Protein AF-A0A2H6AS20-F1 (afdb_monomer_lite)

Foldseek 3Di:
DDDDFQDDDPAPDWDFQDDQDDLPQLDPPPDPPPPDDDPDDDPPFDKDKDDWDQDLFDHPFIWIKIKGFLVRDDLVVVQVCVLLQWADFQRMIIDIDGPPDDLFWWKKDQLSFWDQDPVNVQLCVLQRQKIKGKHQLADDPLVVVQVQQQCVVPPVPGVCNPPDPVNVRSRRVSDRPQWIKMFIAHPVRRTFKIWTWHDHPAAIETRDMGGRVVCVVSVVVSNVQVSRSSVCVSRSHRIYTDHTARCSGPVRPVVVPRPQMWIQDPVSDTDTDDPDDCPPPPPDDDDDDDDD

Secondary structure (DSSP, 8-state):
--PPPPPPPPTT--EEPPPPPSS-------PPP----------SS--EEPPPEE-SSSTT-EE-EEEEEGGGS-HHHHHHHHHTT-EEETTEEEEE--TT----EEEEEEGGG----HHHHHHHHHHTT-EEEEE-S---HHHHHHHHHHHHHH-TTSTTTT--HHHHHHHHHS--TTEEEEEEE-TTS-EEEEEEEEEETTEEEEEEEEE-GGGGGG-HHHHHHHHHHHHHHHHT--EEEEEEE-TT-HHHHGGGGSSS-EEE-TTS-EEE-PPPP---------------

Structure (mmCIF, N/CA/C/O backbone):
data_AF-A0A2H6AS20-F1
#
_entry.id   AF-A0A2H6AS20-F1
#
loop_
_atom_site.group_PDB
_atom_site.id
_atom_site.type_symbol
_atom_site.label_atom_id
_atom_site.label_alt_id
_atom_site.label_comp_id
_atom_site.label_asym_id
_atom_site.label_entity_id
_atom_site.label_seq_id
_atom_site.pdbx_PDB_ins_code
_atom_site.Cartn_x
_atom_site.Cartn_y
_atom_site.Cartn_z
_atom_site.occupancy
_atom_site.B_iso_or_equiv
_atom_site.auth_seq_id
_atom_site.auth_comp_id
_atom_site.auth_asym_id
_atom_site.auth_atom_id
_atom_site.pdbx_PDB_model_num
ATOM 1 N N . MET A 1 1 ? 15.427 29.551 7.973 1.00 33.34 1 MET A N 1
ATOM 2 C CA . MET A 1 1 ? 14.621 29.058 9.115 1.00 33.34 1 MET A CA 1
ATOM 3 C C . MET A 1 1 ? 14.217 27.610 8.857 1.00 33.34 1 MET A C 1
ATOM 5 O O . MET A 1 1 ? 13.386 27.363 7.991 1.00 33.34 1 MET A O 1
ATOM 9 N N . LYS A 1 2 ? 14.858 26.645 9.531 1.00 29.23 2 LYS A N 1
ATOM 10 C CA . LYS A 1 2 ? 14.555 25.210 9.394 1.00 29.23 2 LYS A CA 1
ATOM 11 C C . LYS A 1 2 ? 13.178 24.943 10.020 1.00 29.23 2 LYS A C 1
ATOM 13 O O . LYS A 1 2 ? 13.034 25.058 11.233 1.00 29.23 2 LYS A O 1
ATOM 18 N N . ARG A 1 3 ? 12.155 24.653 9.207 1.00 28.86 3 ARG A N 1
ATOM 19 C CA . ARG A 1 3 ? 10.849 24.209 9.719 1.00 28.86 3 ARG A CA 1
ATOM 20 C C . ARG A 1 3 ? 11.039 22.835 10.359 1.00 28.86 3 ARG A C 1
ATOM 22 O O . ARG A 1 3 ? 11.474 21.899 9.697 1.00 28.86 3 ARG A O 1
ATOM 29 N N . ARG A 1 4 ? 10.747 22.747 11.654 1.00 25.17 4 ARG A N 1
ATOM 30 C CA . ARG A 1 4 ? 10.672 21.496 12.412 1.00 25.17 4 ARG A CA 1
ATOM 31 C C . ARG A 1 4 ? 9.576 20.627 11.762 1.00 25.17 4 ARG A C 1
ATOM 33 O O . ARG A 1 4 ? 8.496 21.173 11.517 1.00 25.17 4 ARG A O 1
ATOM 40 N N . PRO A 1 5 ? 9.824 19.349 11.427 1.00 30.25 5 PRO A N 1
ATOM 41 C CA . PRO A 1 5 ? 8.773 18.483 10.898 1.00 30.25 5 PRO A CA 1
ATOM 42 C C . PRO A 1 5 ? 7.618 18.389 11.912 1.00 30.25 5 PRO A C 1
ATOM 44 O O . PRO A 1 5 ? 7.872 18.483 13.120 1.00 30.25 5 PRO A O 1
ATOM 47 N N . PRO A 1 6 ? 6.356 18.253 11.459 1.00 37.34 6 PRO A N 1
ATOM 48 C CA . PRO A 1 6 ? 5.241 18.012 12.366 1.00 37.34 6 PRO A CA 1
ATOM 49 C C . PRO A 1 6 ? 5.532 16.747 13.178 1.00 37.34 6 PRO A C 1
ATOM 51 O O . PRO A 1 6 ? 6.011 15.752 12.635 1.00 37.34 6 PRO A O 1
ATOM 54 N N . ALA A 1 7 ? 5.300 16.815 14.490 1.00 37.97 7 ALA A N 1
ATOM 55 C CA . ALA A 1 7 ? 5.586 15.715 15.399 1.00 37.97 7 ALA A CA 1
ATOM 56 C C . ALA A 1 7 ? 4.877 14.440 14.918 1.00 37.97 7 ALA A C 1
ATOM 58 O O . ALA A 1 7 ? 3.665 14.440 14.687 1.00 37.97 7 ALA A O 1
ATOM 59 N N . SER A 1 8 ? 5.633 13.350 14.773 1.00 48.38 8 SER A N 1
ATOM 60 C CA . SER A 1 8 ? 5.059 12.012 14.684 1.00 48.38 8 SER A CA 1
ATOM 61 C C . SER A 1 8 ? 4.111 11.817 15.869 1.00 48.38 8 SER A C 1
ATOM 63 O O . SER A 1 8 ? 4.440 12.207 16.992 1.00 48.38 8 SER A O 1
ATOM 65 N N . ALA A 1 9 ? 2.937 11.224 15.636 1.00 45.25 9 ALA A N 1
ATOM 66 C CA . ALA A 1 9 ? 2.111 10.743 16.738 1.00 45.25 9 ALA A CA 1
ATOM 67 C C . ALA A 1 9 ? 2.999 9.852 17.629 1.00 45.25 9 ALA A C 1
ATOM 69 O O . ALA A 1 9 ? 3.766 9.059 17.074 1.00 45.25 9 ALA A O 1
ATOM 70 N N . PRO A 1 10 ? 2.971 10.005 18.965 1.00 40.84 10 PRO A N 1
ATOM 71 C CA . PRO A 1 10 ? 3.800 9.182 19.831 1.00 40.84 10 PRO A CA 1
ATOM 72 C C . PRO A 1 10 ? 3.471 7.710 19.573 1.00 40.84 10 PRO A C 1
ATOM 74 O O . PRO A 1 10 ? 2.294 7.336 19.515 1.00 40.84 10 PRO A O 1
ATOM 77 N N . ALA A 1 11 ? 4.511 6.896 19.381 1.00 46.38 11 ALA A N 1
ATOM 78 C CA . ALA A 1 11 ? 4.376 5.453 19.235 1.00 46.38 11 ALA A CA 1
ATOM 79 C C . ALA A 1 11 ? 3.476 4.920 20.363 1.00 46.38 11 ALA A C 1
ATOM 81 O O . ALA A 1 11 ? 3.649 5.286 21.524 1.00 46.38 11 ALA A O 1
ATOM 82 N N . GLY A 1 12 ? 2.460 4.124 20.025 1.00 48.84 12 GLY A N 1
ATOM 83 C CA . GLY A 1 12 ? 1.526 3.585 21.022 1.00 48.84 12 GLY A CA 1
ATOM 84 C C . GLY A 1 12 ? 0.187 4.324 21.146 1.00 48.84 12 GLY A C 1
ATOM 85 O O . GLY A 1 12 ? -0.830 3.670 21.386 1.00 48.84 12 GLY A O 1
ATOM 86 N N . ALA A 1 13 ? 0.116 5.637 20.900 1.00 52.25 13 ALA A N 1
ATOM 87 C CA . ALA A 1 13 ? -1.111 6.398 21.149 1.00 52.25 13 ALA A CA 1
ATOM 88 C C . ALA A 1 13 ? -2.189 6.155 20.078 1.00 52.25 13 ALA A C 1
ATOM 90 O O . ALA A 1 13 ? -1.987 6.403 18.890 1.00 52.25 13 ALA A O 1
ATOM 91 N N . SER A 1 14 ? -3.364 5.686 20.508 1.00 57.16 14 SER A N 1
ATOM 92 C CA . SER A 1 14 ? -4.553 5.604 19.656 1.00 57.16 14 SER A CA 1
ATOM 93 C C . SER A 1 14 ? -5.121 7.009 19.445 1.00 57.16 14 SER A C 1
ATOM 95 O O . SER A 1 14 ? -5.647 7.607 20.389 1.00 57.16 14 SER A O 1
ATOM 97 N N . VAL A 1 15 ? -5.122 7.496 18.209 1.00 72.00 15 VAL A N 1
ATOM 98 C CA . VAL A 1 15 ? -5.722 8.785 17.850 1.00 72.00 15 VAL A CA 1
ATOM 99 C C . VAL A 1 15 ? -7.033 8.534 17.108 1.00 72.00 15 VAL A C 1
ATOM 101 O O . VAL A 1 15 ? -7.169 7.579 16.338 1.00 72.00 15 VAL A O 1
ATOM 104 N N . ARG A 1 16 ? -8.044 9.380 17.346 1.00 66.19 16 ARG A N 1
ATOM 105 C CA . ARG A 1 16 ? -9.230 9.373 16.481 1.00 66.19 16 ARG A CA 1
ATOM 106 C C . ARG A 1 16 ? -8.809 9.748 15.068 1.00 66.19 16 ARG A C 1
ATOM 108 O O . ARG A 1 16 ? -7.904 10.550 14.861 1.00 66.19 16 ARG A O 1
ATOM 115 N N . VAL A 1 17 ? -9.498 9.187 14.090 1.00 59.84 17 VAL A N 1
ATOM 116 C CA . VAL A 1 17 ? -9.331 9.593 12.699 1.00 59.84 17 VAL A CA 1
ATOM 117 C C . VAL A 1 17 ? -9.707 11.076 12.578 1.00 59.84 17 VAL A C 1
ATOM 119 O O . VAL A 1 17 ? -10.850 11.450 12.853 1.00 59.84 17 VAL A O 1
ATOM 122 N N . SER A 1 18 ? -8.745 11.925 12.205 1.00 59.59 18 SER A N 1
ATOM 123 C CA . SER A 1 18 ? -8.950 13.368 12.034 1.00 59.59 18 SER A CA 1
ATOM 124 C C . SER A 1 18 ? -10.073 13.661 11.030 1.00 59.59 18 SER A C 1
ATOM 126 O O . SER A 1 18 ? -10.369 12.865 10.141 1.00 59.59 18 SER A O 1
ATOM 128 N N . ALA A 1 19 ? -10.719 14.824 11.117 1.00 51.94 19 ALA A N 1
ATOM 129 C CA . ALA A 1 19 ? -11.570 15.279 10.016 1.00 51.94 19 ALA A CA 1
ATOM 130 C C . ALA A 1 19 ? -10.704 15.496 8.754 1.00 51.94 19 ALA A C 1
ATOM 132 O O . ALA A 1 19 ? -9.547 15.898 8.888 1.00 51.94 19 ALA A O 1
ATOM 133 N N . PRO A 1 20 ? -11.224 15.268 7.530 1.00 50.84 20 PRO A N 1
ATOM 134 C CA . PRO A 1 20 ? -10.468 15.591 6.326 1.00 50.84 20 PRO A CA 1
ATOM 135 C C . PRO A 1 20 ? -10.107 17.084 6.364 1.00 50.84 20 PRO A C 1
ATOM 137 O O . PRO A 1 20 ? -10.973 17.898 6.712 1.00 50.84 20 PRO A O 1
ATOM 140 N N . PRO A 1 21 ? -8.861 17.470 6.039 1.00 47.97 21 PRO A N 1
ATOM 141 C CA . PRO A 1 21 ? -8.442 18.860 6.139 1.00 47.97 21 PRO A CA 1
ATOM 142 C C . PRO A 1 21 ? -9.366 19.752 5.299 1.00 47.97 21 PRO A C 1
ATOM 144 O O . PRO A 1 21 ? -9.573 19.515 4.106 1.00 47.97 21 PRO A O 1
ATOM 147 N N . ARG A 1 22 ? -9.948 20.787 5.920 1.00 40.31 22 ARG A N 1
ATOM 148 C CA . ARG A 1 22 ? -10.717 21.807 5.196 1.00 40.31 22 ARG A CA 1
ATOM 149 C C . ARG A 1 22 ? -9.730 22.705 4.458 1.00 40.31 22 ARG A C 1
ATOM 151 O O . ARG A 1 22 ? -9.066 23.522 5.080 1.00 40.31 22 ARG A O 1
ATOM 158 N N . GLY A 1 23 ? -9.624 22.542 3.141 1.00 44.66 23 GLY A N 1
ATOM 159 C CA . GLY A 1 23 ? -8.964 23.523 2.273 1.00 44.66 23 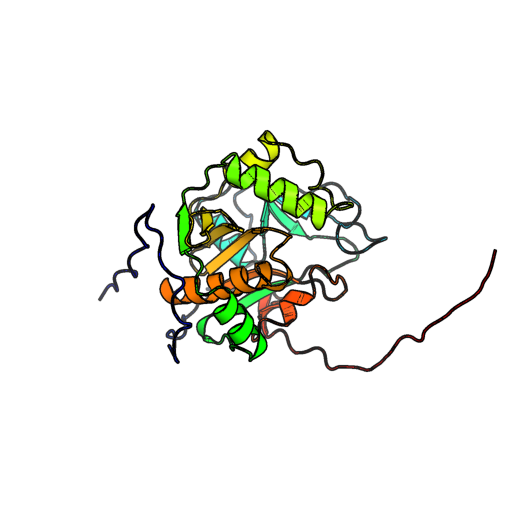GLY A CA 1
ATOM 160 C C . GLY A 1 23 ? -7.479 23.780 2.553 1.00 44.66 23 GLY A C 1
ATOM 161 O O . GLY A 1 23 ? -6.989 24.850 2.200 1.00 44.66 23 GLY A O 1
ATOM 162 N N . ALA A 1 24 ? -6.752 22.833 3.155 1.00 34.59 24 ALA A N 1
ATOM 163 C CA . ALA A 1 24 ? -5.315 22.979 3.342 1.00 34.59 24 ALA A CA 1
ATOM 164 C C . ALA A 1 24 ? -4.623 22.942 1.973 1.00 34.59 24 ALA A C 1
ATOM 166 O O . ALA A 1 24 ? -4.418 21.880 1.386 1.00 34.59 24 ALA A O 1
ATOM 167 N N . ARG A 1 25 ? -4.265 24.123 1.458 1.00 35.47 25 ARG A N 1
ATOM 168 C CA . ARG A 1 25 ? -3.247 24.250 0.418 1.00 35.47 25 ARG A CA 1
ATOM 169 C C . ARG A 1 25 ? -1.939 23.791 1.055 1.00 35.47 25 ARG A C 1
ATOM 171 O O . ARG A 1 25 ? -1.237 24.585 1.674 1.00 35.47 25 ARG A O 1
ATOM 178 N N . VAL A 1 26 ? -1.646 22.495 0.965 1.00 35.62 26 VAL A N 1
ATOM 179 C CA . VAL A 1 26 ? -0.281 22.010 1.168 1.00 35.62 26 VAL A CA 1
ATOM 180 C C . VAL A 1 26 ? 0.543 22.767 0.134 1.00 35.62 26 VAL A C 1
ATOM 182 O O . VAL A 1 26 ? 0.212 22.725 -1.054 1.00 35.62 26 VAL A O 1
ATOM 185 N N . ALA A 1 27 ? 1.509 23.563 0.597 1.00 30.25 27 ALA A N 1
ATOM 186 C CA . ALA A 1 27 ? 2.352 24.354 -0.290 1.00 30.25 27 ALA A CA 1
ATOM 187 C C . ALA A 1 27 ? 2.873 23.440 -1.409 1.00 30.25 27 ALA A C 1
ATOM 189 O O . ALA A 1 27 ? 3.213 22.290 -1.110 1.00 30.25 27 ALA A O 1
ATOM 190 N N . PRO A 1 28 ? 2.888 23.888 -2.679 1.00 31.09 28 PRO A N 1
ATOM 191 C CA . PRO A 1 28 ? 3.405 23.068 -3.761 1.00 31.09 28 PRO A CA 1
ATOM 192 C C . PRO A 1 28 ? 4.807 22.609 -3.370 1.00 31.09 28 PRO A C 1
ATOM 194 O O . PRO A 1 28 ? 5.709 23.423 -3.177 1.00 31.09 28 PRO A O 1
ATOM 197 N N . TYR A 1 29 ? 4.956 21.300 -3.180 1.00 33.19 29 TYR A N 1
ATOM 198 C CA . TYR A 1 29 ? 6.257 20.691 -2.993 1.00 33.19 29 TYR A CA 1
ATOM 199 C C . TYR A 1 29 ? 7.029 20.944 -4.283 1.00 33.19 29 TYR A C 1
ATOM 201 O O . TYR A 1 29 ? 6.674 20.418 -5.341 1.00 33.19 29 TYR A O 1
ATOM 209 N N . ALA A 1 30 ? 8.038 21.810 -4.213 1.00 30.30 30 ALA A N 1
ATOM 210 C CA . ALA A 1 30 ? 9.023 21.916 -5.267 1.00 30.30 30 ALA A CA 1
ATOM 211 C C . ALA A 1 30 ? 9.780 20.591 -5.251 1.00 30.30 30 ALA A C 1
ATOM 213 O O . ALA A 1 30 ? 10.617 20.372 -4.375 1.00 30.30 30 ALA A O 1
ATOM 214 N N . ALA A 1 31 ? 9.430 19.690 -6.175 1.00 34.03 31 ALA A N 1
ATOM 215 C CA . ALA A 1 31 ? 10.237 18.509 -6.418 1.00 34.03 31 ALA A CA 1
ATOM 216 C C . ALA A 1 31 ? 11.695 18.976 -6.539 1.00 34.03 31 ALA A C 1
ATOM 218 O O . ALA A 1 31 ? 11.936 19.967 -7.245 1.00 34.03 31 ALA A O 1
ATOM 219 N N . PRO A 1 32 ? 12.657 18.351 -5.836 1.00 30.48 32 PRO A N 1
ATOM 220 C CA . PRO A 1 32 ? 14.055 18.641 -6.096 1.00 30.48 32 PRO A CA 1
ATOM 221 C C . PRO A 1 32 ? 14.248 18.496 -7.603 1.00 30.48 32 PRO A C 1
ATOM 223 O O . PRO A 1 32 ? 13.852 17.484 -8.183 1.00 30.48 32 PRO A O 1
ATOM 226 N N . ARG A 1 33 ? 14.736 19.564 -8.249 1.00 29.97 33 ARG A N 1
ATOM 227 C CA . ARG A 1 33 ? 14.998 19.556 -9.688 1.00 29.97 33 ARG A CA 1
ATOM 228 C C . ARG A 1 33 ? 15.839 18.316 -9.955 1.00 29.97 33 ARG A C 1
ATOM 230 O O . ARG A 1 33 ? 16.935 18.213 -9.410 1.00 29.97 33 ARG A O 1
ATOM 237 N N . SER A 1 34 ? 15.314 17.381 -10.745 1.00 38.50 34 SER A N 1
ATOM 238 C CA . SER A 1 34 ? 16.111 16.305 -11.314 1.00 38.50 34 SER A CA 1
ATOM 239 C C . SER A 1 34 ? 17.193 16.985 -12.143 1.00 38.50 34 SER A C 1
ATOM 241 O O . SER A 1 34 ? 16.941 17.472 -13.246 1.00 38.50 34 SER A O 1
ATOM 243 N N . SER A 1 35 ? 18.372 17.142 -11.556 1.00 32.38 35 SER A N 1
ATOM 244 C CA . SER A 1 35 ? 19.539 17.654 -12.244 1.00 32.38 35 SER A CA 1
ATOM 245 C C . SER A 1 35 ? 19.907 16.642 -13.321 1.00 32.38 35 SER A C 1
ATOM 247 O O . SER A 1 35 ? 20.495 15.616 -13.005 1.00 32.38 35 SER A O 1
ATOM 249 N N . GLY A 1 36 ? 19.526 16.943 -14.562 1.00 30.50 36 GLY A N 1
ATOM 250 C CA . GLY A 1 36 ? 20.058 16.327 -15.772 1.00 30.50 36 GLY A CA 1
ATOM 251 C C . GLY A 1 36 ? 19.614 14.888 -16.025 1.00 30.50 36 GLY A C 1
ATOM 252 O O . GLY A 1 36 ? 19.950 13.966 -15.289 1.00 30.50 36 GLY A O 1
ATOM 253 N N . GLY A 1 37 ? 18.933 14.684 -17.153 1.00 33.75 37 GLY A N 1
ATOM 254 C CA . GLY A 1 37 ? 18.965 13.401 -17.841 1.00 33.75 37 GLY A CA 1
ATOM 255 C C . GLY A 1 37 ? 20.406 13.100 -18.251 1.00 33.75 37 GLY A C 1
ATOM 256 O O . GLY A 1 37 ? 20.903 13.634 -19.235 1.00 33.75 37 GLY A O 1
ATOM 257 N N . GLY A 1 38 ? 21.076 12.280 -17.454 1.00 25.17 38 GLY A N 1
ATOM 258 C CA . GLY A 1 38 ? 22.283 11.557 -17.816 1.00 25.17 38 GLY A CA 1
ATOM 259 C C . GLY A 1 38 ? 21.984 10.078 -17.625 1.00 25.17 38 GLY A C 1
ATOM 260 O O . GLY A 1 38 ? 21.365 9.705 -16.628 1.00 25.17 38 GLY A O 1
ATOM 261 N N . ALA A 1 39 ? 22.359 9.251 -18.599 1.00 34.00 39 ALA A N 1
ATOM 262 C CA . ALA A 1 39 ? 22.259 7.801 -18.503 1.00 34.00 39 ALA A CA 1
ATOM 263 C C . ALA A 1 39 ? 22.792 7.332 -17.139 1.00 34.00 39 ALA A C 1
ATOM 265 O O . ALA A 1 39 ? 23.932 7.632 -16.786 1.00 34.00 39 ALA A O 1
ATOM 266 N N . VAL A 1 40 ? 21.962 6.639 -16.354 1.00 39.81 40 VAL A N 1
ATOM 267 C CA . VAL A 1 40 ? 22.393 6.092 -15.064 1.00 39.81 40 VAL A CA 1
ATOM 268 C C . VAL A 1 40 ? 23.261 4.877 -15.359 1.00 39.81 40 VAL A C 1
ATOM 270 O O . VAL A 1 40 ? 22.773 3.767 -15.564 1.00 39.81 40 VAL A O 1
ATOM 273 N N . SER A 1 41 ? 24.565 5.118 -15.417 1.00 34.41 41 SER A N 1
ATOM 274 C CA . SER A 1 41 ? 25.595 4.118 -15.186 1.00 34.41 41 SER A CA 1
ATOM 275 C C . SER A 1 41 ? 25.308 3.397 -13.864 1.00 34.41 41 SER A C 1
ATOM 277 O O . SER A 1 41 ? 25.082 4.043 -12.845 1.00 34.41 41 SER A O 1
ATOM 279 N N . GLY A 1 42 ? 25.264 2.060 -13.934 1.00 44.81 42 GLY A N 1
ATOM 280 C CA . GLY A 1 42 ? 25.220 1.082 -12.840 1.00 44.81 42 GLY A CA 1
ATOM 281 C C . GLY A 1 42 ? 24.588 1.540 -11.526 1.00 44.81 42 GLY A C 1
ATOM 282 O O . GLY A 1 42 ? 25.245 2.176 -10.704 1.00 44.81 42 GLY A O 1
ATOM 283 N N . GLN A 1 43 ? 23.343 1.131 -11.261 1.00 57.56 43 GLN A N 1
ATOM 284 C CA . GLN A 1 43 ? 22.870 1.054 -9.878 1.00 57.56 43 GLN A CA 1
ATOM 285 C C . GLN A 1 43 ? 23.902 0.223 -9.100 1.00 57.56 43 GLN A C 1
ATOM 287 O O . GLN A 1 43 ? 24.155 -0.919 -9.461 1.00 57.56 43 GLN A O 1
ATOM 292 N N . GLY A 1 44 ? 24.581 0.822 -8.116 1.00 71.75 44 GLY A N 1
ATOM 293 C CA . GLY A 1 44 ? 25.674 0.196 -7.357 1.00 71.75 44 GLY A CA 1
ATOM 294 C C . GLY A 1 44 ? 25.207 -0.898 -6.392 1.00 71.75 44 GLY A C 1
ATOM 295 O O . GLY A 1 44 ? 25.683 -0.949 -5.265 1.00 71.75 44 GLY A O 1
ATOM 296 N N . PHE A 1 45 ? 24.226 -1.695 -6.805 1.00 82.62 45 PHE A N 1
ATOM 297 C CA . PHE A 1 45 ? 23.632 -2.816 -6.093 1.00 82.62 45 PHE A CA 1
ATOM 298 C C . PHE A 1 45 ? 23.115 -3.840 -7.120 1.00 82.62 45 PHE A C 1
ATOM 300 O O . PHE A 1 45 ? 22.753 -3.463 -8.242 1.00 82.62 45 PHE A O 1
ATOM 307 N N . PRO A 1 46 ? 23.097 -5.135 -6.776 1.00 85.69 46 PRO A N 1
ATOM 308 C CA . PRO A 1 46 ? 22.679 -6.182 -7.693 1.00 85.69 46 PRO A CA 1
ATOM 309 C C . PRO A 1 46 ? 21.183 -6.097 -8.026 1.00 85.69 46 PRO A C 1
ATOM 311 O O . PRO A 1 46 ? 20.337 -5.815 -7.177 1.00 85.69 46 PRO A O 1
ATOM 314 N N . LEU A 1 47 ? 20.866 -6.389 -9.288 1.00 90.44 47 LEU A N 1
ATOM 315 C CA . LEU A 1 47 ? 19.508 -6.587 -9.781 1.00 90.44 47 LEU A CA 1
ATOM 316 C C . LEU A 1 47 ? 19.373 -8.009 -10.308 1.00 90.44 47 LEU A C 1
ATOM 318 O O . LEU A 1 47 ? 20.222 -8.479 -11.065 1.00 90.44 47 LEU A O 1
ATOM 322 N N . TYR A 1 48 ? 18.264 -8.657 -9.975 1.00 91.06 48 TYR A N 1
ATOM 323 C CA . TYR A 1 48 ? 17.979 -10.022 -10.398 1.00 91.06 48 TYR A CA 1
ATOM 324 C C . TYR A 1 48 ? 16.721 -10.052 -11.260 1.00 91.06 48 TYR A C 1
ATOM 326 O O . TYR A 1 48 ? 15.811 -9.239 -11.098 1.00 91.06 48 TYR A O 1
ATOM 334 N N . LEU A 1 49 ? 16.655 -10.995 -12.194 1.00 91.88 49 LEU A N 1
ATOM 335 C CA . LEU A 1 49 ? 15.458 -11.245 -12.991 1.00 91.88 49 LEU A CA 1
ATOM 336 C C . LEU A 1 49 ? 14.784 -12.513 -12.488 1.00 91.88 49 LEU A C 1
ATOM 338 O O . LEU A 1 49 ? 15.429 -13.551 -12.361 1.00 91.88 49 LEU A O 1
ATOM 342 N N . THR A 1 50 ? 13.477 -12.443 -12.248 1.00 89.50 50 THR A N 1
ATOM 343 C CA . THR A 1 50 ? 12.702 -13.648 -11.953 1.00 89.50 50 THR A CA 1
ATOM 344 C C . THR A 1 50 ? 12.585 -14.520 -13.200 1.00 89.50 50 THR A C 1
ATOM 346 O O . THR A 1 50 ? 12.646 -14.037 -14.338 1.00 89.50 50 THR A O 1
ATOM 349 N N . THR A 1 51 ? 12.328 -15.807 -12.991 1.00 89.00 51 THR A N 1
ATOM 350 C CA . THR A 1 51 ? 11.794 -16.665 -14.049 1.00 89.00 51 THR A CA 1
ATOM 351 C C . THR A 1 51 ? 10.403 -16.180 -14.466 1.00 89.00 51 THR A C 1
ATOM 353 O O . THR A 1 51 ? 9.736 -15.426 -13.748 1.00 89.00 51 THR A O 1
ATOM 356 N N . GLU A 1 52 ? 9.978 -16.550 -15.675 1.00 91.19 52 GLU A N 1
ATOM 357 C CA . GLU A 1 52 ? 8.631 -16.220 -16.133 1.00 91.19 52 GLU A CA 1
ATOM 358 C C . GLU A 1 52 ? 7.592 -17.117 -15.465 1.00 91.19 52 GLU A C 1
ATOM 360 O O . GLU A 1 52 ? 7.667 -18.341 -15.583 1.00 91.19 52 GLU A O 1
ATOM 365 N N . ALA A 1 53 ? 6.567 -16.507 -14.881 1.00 89.62 53 ALA A N 1
ATOM 366 C CA . ALA A 1 53 ? 5.448 -17.189 -14.235 1.00 89.62 53 ALA A CA 1
ATOM 367 C C . ALA A 1 53 ? 4.105 -16.753 -14.857 1.00 89.62 53 ALA A C 1
ATOM 369 O O . ALA A 1 53 ? 4.060 -15.747 -15.573 1.00 89.62 53 ALA A O 1
ATOM 370 N N . PRO A 1 54 ? 2.996 -17.480 -14.630 1.00 91.81 54 PRO A N 1
ATOM 371 C CA . PRO A 1 54 ? 1.662 -16.997 -14.981 1.00 91.81 54 PRO A CA 1
ATOM 372 C C . PRO A 1 54 ? 1.372 -15.633 -14.342 1.00 91.81 54 PRO A C 1
ATOM 374 O O . PRO A 1 54 ? 1.685 -15.401 -13.177 1.00 91.81 54 PRO A O 1
ATOM 377 N N . CYS A 1 55 ? 0.775 -14.712 -15.099 1.00 92.12 55 CYS A N 1
ATOM 378 C CA . CYS A 1 55 ? 0.440 -13.391 -14.583 1.00 92.12 55 CYS A CA 1
ATOM 379 C C . CYS A 1 55 ? -0.692 -13.494 -13.544 1.00 92.12 55 CYS A C 1
ATOM 381 O O . CYS A 1 55 ? -1.769 -13.988 -13.878 1.00 92.12 55 CYS A O 1
ATOM 383 N N . PRO A 1 56 ? -0.524 -12.942 -12.328 1.00 87.38 56 PRO A N 1
ATOM 384 C CA . PRO A 1 56 ? -1.545 -13.016 -11.280 1.00 87.38 56 PRO A CA 1
ATOM 385 C C . PRO A 1 56 ? -2.752 -12.099 -11.539 1.00 87.38 56 PRO A C 1
ATOM 387 O O . PRO A 1 56 ? -3.731 -12.132 -10.794 1.00 87.38 56 PRO A O 1
ATOM 390 N N . TYR A 1 57 ? -2.679 -11.234 -12.557 1.00 90.44 57 TYR A N 1
ATOM 391 C CA . TYR A 1 57 ? -3.693 -10.213 -12.834 1.00 90.44 57 TYR A CA 1
ATOM 392 C C . TYR A 1 57 ? -4.460 -10.432 -14.133 1.00 90.44 57 TYR A C 1
ATOM 394 O O . TYR A 1 57 ? -5.635 -10.075 -14.190 1.00 90.44 57 TYR A O 1
ATOM 402 N N . LEU A 1 58 ? -3.799 -10.960 -15.167 1.00 91.31 58 LEU A N 1
ATOM 403 C CA . LEU A 1 58 ? -4.353 -11.114 -16.511 1.00 91.31 58 LEU A CA 1
ATOM 404 C C . LEU A 1 58 ? -4.228 -12.584 -16.942 1.00 91.31 58 LEU A C 1
ATOM 406 O O . LEU A 1 58 ? -3.112 -13.023 -17.240 1.00 91.31 58 LEU A O 1
ATOM 410 N N . PRO A 1 59 ? -5.343 -13.339 -16.989 1.00 90.69 59 PRO A N 1
ATOM 411 C CA . PRO A 1 59 ? -5.344 -14.725 -17.446 1.00 90.69 59 PRO A CA 1
ATOM 412 C C . PRO A 1 59 ? -4.700 -14.886 -18.829 1.00 90.69 59 PRO A C 1
ATOM 414 O O . PRO A 1 59 ? -4.816 -14.014 -19.690 1.00 90.69 59 PRO A O 1
ATOM 417 N N . GLY A 1 60 ? -3.979 -15.990 -19.034 1.00 91.12 60 GLY A N 1
ATOM 418 C CA . GLY A 1 60 ? -3.294 -16.288 -20.299 1.00 91.12 60 GLY A CA 1
ATOM 419 C C . GLY A 1 60 ? -2.049 -15.437 -20.588 1.00 91.12 60 GLY A C 1
ATOM 420 O O . GLY A 1 60 ? -1.395 -15.638 -21.610 1.00 91.12 60 GLY A O 1
ATOM 421 N N . ARG A 1 61 ? -1.676 -14.498 -19.707 1.00 92.75 61 ARG A N 1
ATOM 422 C CA . ARG A 1 61 ? -0.422 -13.737 -19.819 1.00 92.75 61 ARG A CA 1
ATOM 423 C C . ARG A 1 61 ? 0.643 -14.309 -18.893 1.00 92.75 61 ARG A C 1
ATOM 425 O O . ARG A 1 61 ? 0.342 -14.934 -17.881 1.00 92.75 61 ARG A O 1
ATOM 432 N N . ARG A 1 62 ? 1.903 -14.053 -19.236 1.00 93.19 62 ARG A N 1
ATOM 433 C CA . ARG A 1 62 ? 3.063 -14.355 -18.390 1.00 93.19 62 ARG A CA 1
ATOM 434 C C . ARG A 1 62 ? 3.610 -13.067 -17.795 1.00 93.19 62 ARG A C 1
ATOM 436 O O . ARG A 1 62 ? 3.573 -12.017 -18.442 1.00 93.19 62 ARG A O 1
ATOM 443 N N . GLU A 1 63 ? 4.112 -13.146 -16.574 1.00 93.31 63 GLU A N 1
ATOM 444 C CA . GLU A 1 63 ? 4.822 -12.059 -15.922 1.00 93.31 63 GLU A CA 1
ATOM 445 C C . GLU A 1 63 ? 6.303 -12.373 -15.727 1.00 93.31 63 GLU A C 1
ATOM 447 O O . GLU A 1 63 ? 6.720 -13.527 -15.637 1.00 93.31 63 GLU A O 1
ATOM 452 N N . ARG A 1 64 ? 7.090 -11.303 -15.639 1.00 92.75 64 ARG A N 1
ATOM 453 C CA . ARG A 1 64 ? 8.489 -11.327 -15.225 1.00 92.75 64 ARG A CA 1
ATOM 454 C C . ARG A 1 64 ? 8.782 -10.049 -14.460 1.00 92.75 64 ARG A C 1
ATOM 456 O O . ARG A 1 64 ? 8.231 -8.998 -14.797 1.00 92.75 64 ARG A O 1
ATOM 463 N N . ARG A 1 65 ? 9.646 -10.118 -13.455 1.00 93.50 65 ARG A N 1
ATOM 464 C CA . ARG A 1 65 ? 9.996 -8.976 -12.610 1.00 93.50 65 ARG A CA 1
ATOM 465 C C . ARG A 1 65 ? 11.511 -8.820 -12.559 1.00 93.50 65 ARG A C 1
ATOM 467 O O . ARG A 1 65 ? 12.238 -9.810 -12.603 1.00 93.50 65 ARG A O 1
ATOM 474 N N . VAL A 1 66 ? 11.968 -7.577 -12.479 1.00 94.12 66 VAL A N 1
ATOM 475 C CA . VAL A 1 66 ? 13.293 -7.268 -11.949 1.00 94.12 66 VAL A CA 1
ATOM 476 C C . VAL A 1 66 ? 13.136 -7.057 -10.450 1.00 94.12 66 VAL A C 1
ATOM 478 O O . VAL A 1 66 ? 12.142 -6.462 -10.022 1.00 94.12 66 VAL A O 1
ATOM 481 N N . VAL A 1 67 ? 14.064 -7.593 -9.667 1.00 93.94 67 VAL A N 1
ATOM 482 C CA . VAL A 1 67 ? 14.028 -7.565 -8.208 1.00 93.94 67 VAL A CA 1
ATOM 483 C C . VAL A 1 67 ? 15.353 -7.077 -7.633 1.00 93.94 67 VAL A C 1
ATOM 485 O O . VAL A 1 67 ? 16.413 -7.311 -8.212 1.00 93.94 67 VAL A O 1
ATOM 488 N N . ALA A 1 68 ? 15.266 -6.398 -6.496 1.00 92.38 68 ALA A N 1
ATOM 489 C CA . ALA A 1 68 ? 16.387 -6.003 -5.654 1.00 92.38 68 ALA A CA 1
ATOM 490 C C . ALA A 1 68 ? 16.052 -6.368 -4.202 1.00 92.38 68 ALA A C 1
ATOM 492 O O . ALA A 1 68 ? 14.896 -6.230 -3.788 1.00 92.38 68 ALA A O 1
ATOM 493 N N . PHE A 1 69 ? 17.039 -6.823 -3.439 1.00 91.19 69 PHE A N 1
ATOM 494 C CA . PHE A 1 69 ? 16.866 -7.176 -2.030 1.00 91.19 69 PHE A CA 1
ATOM 495 C C . PHE A 1 69 ? 17.164 -5.977 -1.144 1.00 91.19 69 PHE A C 1
ATOM 497 O O . PHE A 1 69 ? 18.113 -5.248 -1.410 1.00 91.19 69 PHE A O 1
ATOM 504 N N . LEU A 1 70 ? 16.356 -5.762 -0.105 1.00 89.94 70 LEU A N 1
ATOM 505 C CA . LEU A 1 70 ? 16.517 -4.611 0.786 1.00 89.94 70 LEU A CA 1
ATOM 506 C C . LEU A 1 70 ? 17.902 -4.553 1.439 1.00 89.94 70 LEU A C 1
ATOM 508 O O . LEU A 1 70 ? 18.453 -3.460 1.541 1.00 89.94 70 LEU A O 1
ATOM 512 N N . ASP A 1 71 ? 18.461 -5.701 1.820 1.00 87.75 71 ASP A N 1
ATOM 513 C CA . ASP A 1 71 ? 19.763 -5.795 2.497 1.00 87.75 71 ASP A CA 1
ATOM 514 C C . ASP A 1 71 ? 20.928 -5.330 1.612 1.00 87.75 71 ASP A C 1
ATOM 516 O O . ASP A 1 71 ? 21.930 -4.816 2.107 1.00 87.75 71 ASP A O 1
ATOM 520 N N . ASP A 1 72 ? 20.759 -5.437 0.293 1.00 86.81 72 ASP A N 1
ATOM 521 C CA . ASP A 1 72 ? 21.747 -5.017 -0.700 1.00 86.81 72 ASP A CA 1
ATOM 522 C C . ASP A 1 72 ? 21.598 -3.535 -1.090 1.00 86.81 72 ASP A C 1
ATOM 524 O O . ASP A 1 72 ? 22.404 -2.999 -1.861 1.00 86.81 72 ASP A O 1
ATOM 528 N N . LEU A 1 73 ? 20.550 -2.850 -0.615 1.00 85.75 73 LEU A N 1
ATOM 529 C CA . LEU A 1 73 ? 20.259 -1.479 -1.020 1.00 85.75 73 LEU A CA 1
ATOM 530 C C . LEU A 1 73 ? 20.961 -0.457 -0.124 1.00 85.75 73 LEU A C 1
ATOM 532 O O . LEU A 1 73 ? 20.773 -0.437 1.093 1.00 85.75 73 LEU A O 1
ATOM 536 N N . PRO A 1 74 ? 21.643 0.533 -0.723 1.00 85.06 74 PRO A N 1
ATOM 537 C CA . PRO A 1 74 ? 21.992 1.746 -0.005 1.00 85.06 74 PRO A CA 1
ATOM 538 C C . PRO A 1 74 ? 20.724 2.415 0.558 1.00 85.06 74 PRO A C 1
ATOM 540 O O . PRO A 1 74 ? 19.714 2.467 -0.150 1.00 85.06 74 PRO A O 1
ATOM 543 N N . PRO A 1 75 ? 20.761 3.044 1.748 1.00 72.25 75 PRO A N 1
ATOM 544 C CA . PRO A 1 75 ? 19.578 3.669 2.353 1.00 72.25 75 PRO A CA 1
ATOM 545 C C . PRO A 1 75 ? 18.836 4.648 1.425 1.00 72.25 75 PRO A C 1
ATOM 547 O O . PRO A 1 75 ? 17.611 4.667 1.372 1.00 72.25 75 PRO A O 1
ATOM 550 N N . ALA A 1 76 ? 19.573 5.415 0.615 1.00 80.25 76 ALA A N 1
ATOM 551 C CA . ALA A 1 76 ? 19.004 6.366 -0.345 1.00 80.25 76 ALA A CA 1
ATOM 552 C C . ALA A 1 76 ? 18.455 5.720 -1.638 1.00 80.25 76 ALA A C 1
ATOM 554 O O . ALA A 1 76 ? 17.897 6.409 -2.495 1.00 80.25 76 ALA A O 1
ATOM 555 N N . ALA A 1 77 ? 18.670 4.421 -1.862 1.00 89.75 77 ALA A N 1
ATOM 556 C CA . ALA A 1 77 ? 18.159 3.719 -3.036 1.00 89.75 77 ALA A CA 1
ATOM 557 C C . ALA A 1 77 ? 16.673 3.379 -2.889 1.00 89.75 77 ALA A C 1
ATOM 559 O O . ALA A 1 77 ? 15.940 3.537 -3.862 1.00 89.75 77 ALA A O 1
ATOM 560 N N . PHE A 1 78 ? 16.219 3.009 -1.687 1.00 91.31 78 PHE A N 1
ATOM 561 C CA . PHE A 1 78 ? 14.823 2.649 -1.430 1.00 91.31 78 PHE A CA 1
ATOM 562 C C . PHE A 1 78 ? 13.844 3.738 -1.897 1.00 91.31 78 PHE A C 1
ATOM 564 O O . PHE A 1 78 ? 13.004 3.491 -2.764 1.00 91.31 78 PHE A O 1
ATOM 571 N N . ASP A 1 79 ? 14.018 4.970 -1.409 1.00 91.25 79 ASP A N 1
ATOM 572 C CA . ASP A 1 79 ? 13.160 6.107 -1.767 1.00 91.25 79 ASP A CA 1
ATOM 573 C C . ASP A 1 79 ? 13.149 6.380 -3.275 1.00 91.25 79 ASP A C 1
ATOM 575 O O . ASP A 1 79 ? 12.092 6.591 -3.875 1.00 91.25 79 ASP A O 1
ATOM 579 N N . ARG A 1 80 ? 14.330 6.335 -3.908 1.00 92.00 80 ARG A N 1
ATOM 580 C CA . ARG A 1 80 ? 14.472 6.555 -5.354 1.00 92.00 80 ARG A CA 1
ATOM 581 C C . ARG A 1 80 ? 13.743 5.484 -6.157 1.00 92.00 80 ARG A C 1
ATOM 583 O O . ARG A 1 80 ? 13.052 5.824 -7.113 1.00 92.00 80 ARG A O 1
ATOM 590 N N . LEU A 1 81 ? 13.858 4.217 -5.765 1.00 94.50 81 LEU A N 1
ATOM 591 C CA . LEU A 1 81 ? 13.196 3.110 -6.451 1.00 94.50 81 LEU A CA 1
ATOM 592 C C . LEU A 1 81 ? 11.670 3.216 -6.325 1.00 94.50 81 LEU A C 1
ATOM 594 O O . LEU A 1 81 ? 10.970 3.103 -7.334 1.00 94.50 81 LEU A O 1
ATOM 598 N N . ILE A 1 82 ? 11.136 3.517 -5.135 1.00 94.88 82 ILE A N 1
ATOM 599 C CA . ILE A 1 82 ? 9.688 3.733 -4.961 1.00 94.88 82 ILE A CA 1
ATOM 600 C C . ILE A 1 82 ? 9.193 4.908 -5.821 1.00 94.88 82 ILE A C 1
ATOM 602 O O . ILE A 1 82 ? 8.155 4.789 -6.486 1.00 94.88 82 ILE A O 1
ATOM 606 N N . ALA A 1 83 ? 9.953 6.008 -5.876 1.00 93.62 83 ALA A N 1
ATOM 607 C CA . ALA A 1 83 ? 9.652 7.159 -6.730 1.00 93.62 83 ALA A CA 1
ATOM 608 C C . ALA A 1 83 ? 9.729 6.833 -8.236 1.00 93.62 83 ALA A C 1
ATOM 610 O O . ALA A 1 83 ? 9.004 7.434 -9.028 1.00 93.62 83 ALA A O 1
ATOM 611 N N . GLN A 1 84 ? 10.542 5.847 -8.627 1.00 94.81 84 GLN A N 1
ATOM 612 C CA . GLN A 1 84 ? 10.646 5.283 -9.984 1.00 94.81 84 GLN A CA 1
ATOM 613 C C . GLN A 1 84 ? 9.646 4.141 -10.245 1.00 94.81 84 GLN A C 1
ATOM 615 O O . GLN A 1 84 ? 9.787 3.365 -11.191 1.00 94.81 84 GLN A O 1
ATOM 620 N N . GLY A 1 85 ? 8.629 4.001 -9.393 1.00 94.50 85 GLY A N 1
ATOM 621 C CA . GLY A 1 85 ? 7.526 3.072 -9.610 1.00 94.50 85 GLY A CA 1
ATOM 622 C C . GLY A 1 85 ? 7.782 1.634 -9.166 1.00 94.50 85 GLY A C 1
ATOM 623 O O . GLY A 1 85 ? 6.907 0.798 -9.392 1.00 94.50 85 GLY A O 1
ATOM 624 N N . TRP A 1 86 ? 8.903 1.344 -8.499 1.00 96.25 86 TRP A N 1
ATOM 625 C CA . TRP A 1 86 ? 9.116 0.051 -7.846 1.00 96.25 86 TRP A CA 1
ATOM 626 C C . TRP A 1 86 ? 8.162 -0.129 -6.663 1.00 96.25 86 TRP A C 1
ATOM 628 O O . TRP A 1 86 ? 7.622 0.838 -6.107 1.00 96.25 86 TRP A O 1
ATOM 638 N N . ARG A 1 87 ? 7.935 -1.390 -6.283 1.00 95.31 87 ARG A N 1
ATOM 639 C CA . ARG A 1 87 ? 7.063 -1.779 -5.165 1.00 95.31 87 ARG A CA 1
ATOM 640 C C . ARG A 1 87 ? 7.736 -2.801 -4.270 1.00 95.31 87 ARG A C 1
ATOM 642 O O . ARG A 1 87 ? 8.555 -3.572 -4.747 1.00 95.31 87 ARG A O 1
ATOM 649 N N . ARG A 1 88 ? 7.360 -2.807 -2.993 1.00 93.19 88 ARG A N 1
ATOM 650 C CA . ARG A 1 88 ? 7.885 -3.731 -1.988 1.00 93.19 88 ARG A CA 1
ATOM 651 C C . ARG A 1 88 ? 6.954 -4.922 -1.769 1.00 93.19 88 ARG A C 1
ATOM 653 O O . ARG A 1 88 ? 5.736 -4.778 -1.874 1.00 93.19 88 ARG A O 1
ATOM 660 N N . SER A 1 89 ? 7.539 -6.071 -1.452 1.00 89.06 89 SER A N 1
ATOM 661 C CA . SER A 1 89 ? 6.875 -7.246 -0.886 1.00 89.06 89 SER A CA 1
ATOM 662 C C . SER A 1 89 ? 7.867 -7.963 0.032 1.00 89.06 89 SER A C 1
ATOM 664 O O . SER A 1 89 ? 8.840 -8.528 -0.464 1.00 89.06 89 SER A O 1
ATOM 666 N N . GLY A 1 90 ? 7.654 -7.905 1.351 1.00 87.56 90 GLY A N 1
ATOM 667 C CA . GLY A 1 90 ? 8.638 -8.380 2.335 1.00 87.56 90 GLY A CA 1
ATOM 668 C C . GLY A 1 90 ? 10.000 -7.704 2.138 1.00 87.56 90 GLY A C 1
ATOM 669 O O . GLY A 1 90 ? 10.056 -6.489 1.903 1.00 87.56 90 GLY A O 1
ATOM 670 N N . HIS A 1 91 ? 11.064 -8.507 2.133 1.00 89.81 91 HIS A N 1
ATOM 671 C CA . HIS A 1 91 ? 12.454 -8.076 1.947 1.00 89.81 91 HIS A CA 1
ATOM 672 C C . HIS A 1 91 ? 12.844 -7.726 0.492 1.00 89.81 91 HIS A C 1
ATOM 674 O O . HIS A 1 91 ? 14.013 -7.464 0.207 1.00 89.81 91 HIS A O 1
ATOM 680 N N . VAL A 1 92 ? 11.891 -7.711 -0.451 1.00 91.50 92 VAL A N 1
ATOM 681 C CA . VAL A 1 92 ? 12.159 -7.526 -1.889 1.00 91.50 92 VAL A CA 1
ATOM 682 C C . VAL A 1 92 ? 11.480 -6.271 -2.440 1.00 91.50 92 VAL A C 1
ATOM 684 O O . VAL A 1 92 ? 10.286 -6.041 -2.231 1.00 91.50 92 VAL A O 1
ATOM 687 N N . LEU A 1 93 ? 12.216 -5.491 -3.234 1.00 94.75 93 LEU A N 1
ATOM 688 C CA . LEU A 1 93 ? 11.671 -4.509 -4.171 1.00 94.75 93 LEU A CA 1
ATOM 689 C C . LEU A 1 93 ? 11.568 -5.114 -5.569 1.00 94.75 93 LEU A C 1
ATOM 691 O O . LEU A 1 93 ? 12.485 -5.789 -6.023 1.00 94.75 93 LEU A O 1
ATOM 695 N N . TYR A 1 94 ? 10.488 -4.824 -6.289 1.00 94.69 94 TYR A N 1
ATOM 696 C CA . TYR A 1 94 ? 10.274 -5.341 -7.635 1.00 94.69 94 TYR A CA 1
ATOM 697 C C . TYR A 1 94 ? 9.642 -4.331 -8.596 1.00 94.69 94 TYR A C 1
ATOM 699 O O . TYR A 1 94 ? 8.849 -3.458 -8.213 1.00 94.69 94 TYR A O 1
ATOM 707 N N . ARG A 1 95 ? 9.934 -4.526 -9.887 1.00 95.19 95 ARG A N 1
ATOM 708 C CA . ARG A 1 95 ? 9.266 -3.860 -11.009 1.00 95.19 95 ARG A CA 1
ATOM 709 C C . ARG A 1 95 ? 8.947 -4.861 -12.133 1.00 95.19 95 ARG A C 1
ATOM 711 O O . ARG A 1 95 ? 9.836 -5.604 -12.548 1.00 95.19 95 ARG A O 1
ATOM 718 N N . PRO A 1 96 ? 7.697 -4.930 -12.633 1.00 93.69 96 PRO A N 1
ATOM 719 C CA . PRO A 1 96 ? 7.350 -5.765 -13.780 1.00 93.69 96 PRO A CA 1
ATOM 720 C C . PRO A 1 96 ? 8.125 -5.361 -15.040 1.00 93.69 96 PRO A C 1
ATOM 722 O O . PRO A 1 96 ? 8.192 -4.184 -15.383 1.00 93.69 96 PRO A O 1
ATOM 725 N N . VAL A 1 97 ? 8.674 -6.356 -15.737 1.00 93.06 97 VAL A N 1
ATOM 726 C CA . VAL A 1 97 ? 9.439 -6.239 -16.995 1.00 93.06 97 VAL A CA 1
ATOM 727 C C . VAL A 1 97 ? 9.015 -7.351 -17.962 1.00 93.06 97 VAL A C 1
ATOM 729 O O . VAL A 1 97 ? 9.833 -8.102 -18.511 1.00 93.06 97 VAL A O 1
ATOM 732 N N . CYS A 1 98 ? 7.696 -7.511 -18.094 1.00 92.25 98 CYS A N 1
ATOM 733 C CA . CYS A 1 98 ? 7.066 -8.515 -18.944 1.00 92.25 98 CYS A CA 1
ATOM 734 C C . CYS A 1 98 ? 7.445 -8.291 -20.415 1.00 92.25 98 CYS A C 1
ATOM 736 O O . CYS A 1 98 ? 7.482 -7.158 -20.885 1.00 92.25 98 CYS A O 1
ATOM 738 N N . ARG A 1 99 ? 7.676 -9.373 -21.168 1.00 88.19 99 ARG A N 1
ATOM 739 C CA . ARG A 1 99 ? 8.112 -9.283 -22.574 1.00 88.19 99 ARG A CA 1
ATOM 740 C C . ARG A 1 99 ? 7.037 -8.745 -23.525 1.00 88.19 99 ARG A C 1
ATOM 742 O O . ARG A 1 99 ? 7.362 -8.073 -24.491 1.00 88.19 99 ARG A O 1
ATOM 749 N N . THR A 1 100 ? 5.767 -9.052 -23.260 1.00 88.69 100 THR A N 1
ATOM 750 C CA . THR A 1 100 ? 4.638 -8.806 -24.182 1.00 88.69 100 THR A CA 1
ATOM 751 C C . THR A 1 100 ? 3.513 -7.978 -23.548 1.00 88.69 100 THR A C 1
ATOM 753 O O . THR A 1 100 ? 2.360 -8.021 -23.985 1.00 88.69 100 THR A O 1
ATOM 756 N N . CYS A 1 101 ? 3.796 -7.272 -22.449 1.00 90.00 101 CYS A N 1
ATOM 757 C CA . CYS A 1 101 ? 2.784 -6.555 -21.675 1.00 90.00 101 CYS A CA 1
ATOM 758 C C . CYS A 1 101 ? 3.389 -5.362 -20.926 1.00 90.00 101 CYS A C 1
ATOM 760 O O . CYS A 1 101 ? 4.434 -5.500 -20.298 1.00 90.00 101 CYS A O 1
ATOM 762 N N . ALA A 1 102 ? 2.684 -4.229 -20.932 1.00 89.50 102 ALA A N 1
ATOM 763 C CA . ALA A 1 102 ? 3.021 -3.027 -20.164 1.00 89.50 102 ALA A CA 1
ATOM 764 C C . ALA A 1 102 ? 1.851 -2.547 -19.276 1.00 89.50 102 ALA A C 1
ATOM 766 O O . ALA A 1 102 ? 1.817 -1.397 -18.850 1.00 89.50 102 ALA A O 1
ATOM 767 N N . SER A 1 103 ? 0.875 -3.418 -18.986 1.00 92.94 103 SER A N 1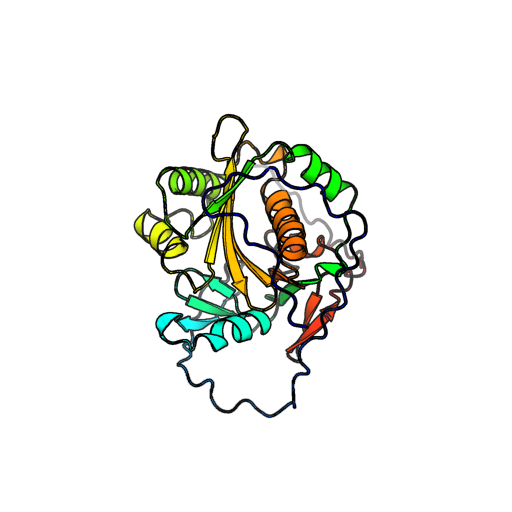
ATOM 768 C CA . SER A 1 103 ? -0.357 -3.032 -18.279 1.00 92.94 103 SER A CA 1
ATOM 769 C C . SER A 1 103 ? -0.162 -2.702 -16.796 1.00 92.94 103 SER A C 1
ATOM 771 O O . SER A 1 103 ? -1.050 -2.109 -16.193 1.00 92.94 103 SER A O 1
ATOM 773 N N . CYS A 1 104 ? 0.964 -3.084 -16.185 1.00 94.50 104 CYS A N 1
ATOM 774 C CA . CYS A 1 104 ? 1.279 -2.760 -14.793 1.00 94.50 104 CYS A CA 1
ATOM 775 C C . CYS A 1 104 ? 1.820 -1.331 -14.684 1.00 94.50 104 CYS A C 1
ATOM 777 O O . CYS A 1 104 ? 3.030 -1.119 -14.692 1.00 94.50 104 CYS A O 1
ATOM 779 N N . ILE A 1 105 ? 0.926 -0.352 -14.548 1.00 95.88 105 ILE A N 1
ATOM 780 C CA . ILE A 1 105 ? 1.287 1.069 -14.558 1.00 95.88 105 ILE A CA 1
ATOM 781 C C . ILE A 1 105 ? 1.407 1.585 -13.115 1.00 95.88 105 ILE A C 1
ATOM 783 O O . ILE A 1 105 ? 0.409 1.574 -12.387 1.00 95.88 105 ILE A O 1
ATOM 787 N N . PRO A 1 106 ? 2.586 2.044 -12.650 1.00 96.94 106 PRO A N 1
ATOM 788 C CA . PRO A 1 106 ? 2.710 2.663 -11.335 1.00 96.94 106 PRO A CA 1
ATOM 789 C C . PRO A 1 106 ? 1.821 3.901 -11.227 1.00 96.94 106 PRO A C 1
ATOM 791 O O . PRO A 1 106 ? 1.837 4.757 -12.110 1.00 96.94 106 PRO A O 1
ATOM 794 N N . VAL A 1 107 ? 1.075 4.018 -10.127 1.00 97.56 107 VAL A N 1
ATOM 795 C CA . VAL A 1 107 ? 0.216 5.181 -9.865 1.00 97.56 107 VAL A CA 1
ATOM 796 C C . VAL A 1 107 ? 0.420 5.765 -8.469 1.00 97.56 107 VAL A C 1
ATOM 798 O O . VAL A 1 107 ? 0.731 5.044 -7.510 1.00 97.56 107 VAL A O 1
ATOM 801 N N . ARG A 1 108 ? 0.207 7.078 -8.344 1.00 97.88 108 ARG A N 1
ATOM 802 C CA . ARG A 1 108 ? 0.253 7.812 -7.071 1.00 97.88 108 ARG A CA 1
ATOM 803 C C . ARG A 1 108 ? -0.808 8.910 -7.002 1.00 97.88 108 ARG A C 1
ATOM 805 O O . ARG A 1 108 ? -1.250 9.428 -8.024 1.00 97.88 108 ARG A O 1
ATOM 812 N N . ILE A 1 109 ? -1.209 9.276 -5.790 1.00 97.88 109 ILE A N 1
ATOM 813 C CA . ILE A 1 109 ? -2.105 10.406 -5.525 1.00 97.88 109 ILE A CA 1
ATOM 814 C C . ILE A 1 109 ? -1.254 11.635 -5.167 1.00 97.88 109 ILE A C 1
ATOM 816 O O . ILE A 1 109 ? -0.538 11.568 -4.166 1.00 97.88 109 ILE A O 1
ATOM 820 N N . PRO A 1 110 ? -1.368 12.768 -5.885 1.00 97.44 110 PRO A N 1
ATOM 821 C CA . PRO A 1 110 ? -0.852 14.053 -5.421 1.00 97.44 110 PRO A CA 1
ATOM 822 C C . PRO A 1 110 ? -1.749 14.601 -4.297 1.00 97.44 110 PRO A C 1
ATOM 824 O O . PRO A 1 110 ? -2.842 15.124 -4.534 1.00 97.44 110 PRO A O 1
ATOM 827 N N . VAL A 1 111 ? -1.276 14.482 -3.056 1.00 96.62 111 VAL A N 1
ATOM 828 C CA . VAL A 1 111 ? -2.039 14.716 -1.815 1.00 96.62 111 VAL A CA 1
ATOM 829 C C . VAL A 1 111 ? -2.656 16.112 -1.777 1.00 96.62 111 VAL A C 1
ATOM 831 O O . VAL A 1 111 ? -3.852 16.253 -1.524 1.00 96.62 111 VAL A O 1
ATOM 834 N N . ALA A 1 112 ? -1.873 17.137 -2.122 1.00 92.62 112 ALA A N 1
ATOM 835 C CA . ALA A 1 112 ? -2.305 18.537 -2.125 1.00 92.62 112 ALA A CA 1
ATOM 836 C C . ALA A 1 112 ? -3.499 18.818 -3.057 1.00 92.62 112 ALA A C 1
ATOM 838 O O . ALA A 1 112 ? -4.222 19.795 -2.869 1.00 92.62 112 ALA A O 1
ATOM 839 N N . ARG A 1 113 ? -3.694 17.980 -4.084 1.00 94.00 113 ARG A N 1
ATOM 840 C CA . ARG A 1 113 ? -4.735 18.153 -5.106 1.00 94.00 113 ARG A CA 1
ATOM 841 C C . ARG A 1 113 ? -5.890 17.163 -4.944 1.00 94.00 113 ARG A C 1
ATOM 843 O O . ARG A 1 113 ? -6.831 17.228 -5.736 1.00 94.00 113 ARG A O 1
ATOM 850 N N . PHE A 1 114 ? -5.834 16.255 -3.964 1.00 95.25 114 PHE A N 1
ATOM 851 C CA . PHE A 1 114 ? -6.817 15.186 -3.794 1.00 95.25 114 PHE A CA 1
ATOM 852 C C . PHE A 1 114 ? -8.245 15.726 -3.632 1.00 95.25 114 PHE A C 1
ATOM 854 O O . PHE A 1 114 ? -8.509 16.619 -2.821 1.00 95.25 114 PHE A O 1
ATOM 861 N N . ARG A 1 115 ? -9.197 15.156 -4.383 1.00 91.38 115 ARG A N 1
ATOM 862 C CA . ARG A 1 115 ? -10.599 15.591 -4.377 1.00 91.38 115 ARG A CA 1
ATOM 863 C C . ARG A 1 115 ? -11.492 14.583 -3.660 1.00 91.38 115 ARG A C 1
ATOM 865 O O . ARG A 1 115 ? -11.722 13.465 -4.115 1.00 91.38 115 ARG A O 1
ATOM 872 N N . TRP A 1 116 ? -12.094 15.023 -2.559 1.00 93.12 116 TRP A N 1
ATOM 873 C CA . TRP A 1 116 ? -13.076 14.235 -1.816 1.00 93.12 116 TRP A CA 1
ATOM 874 C C . TRP A 1 116 ? -14.419 14.173 -2.551 1.00 93.12 116 TRP A C 1
ATOM 876 O O . TRP A 1 116 ? -15.184 15.137 -2.529 1.00 93.12 116 TRP A O 1
ATOM 886 N N . SER A 1 117 ? -14.742 13.028 -3.151 1.00 92.94 117 SER A N 1
ATOM 887 C CA . SER A 1 117 ? -16.067 12.771 -3.731 1.00 92.94 117 SER A CA 1
ATOM 888 C C . SER A 1 117 ? -17.143 12.574 -2.651 1.00 92.94 117 SER A C 1
ATOM 890 O O . SER A 1 117 ? -16.842 12.282 -1.488 1.00 92.94 117 SER A O 1
ATOM 892 N N . ARG A 1 118 ? -18.429 12.672 -3.025 1.00 93.56 118 ARG A N 1
ATOM 893 C CA . ARG A 1 118 ? -19.558 12.372 -2.117 1.00 93.56 118 ARG A CA 1
ATOM 894 C C . ARG A 1 118 ? -19.451 10.956 -1.534 1.00 93.56 118 ARG A C 1
ATOM 896 O O . ARG A 1 118 ? -19.701 10.767 -0.344 1.00 93.56 118 ARG A O 1
ATOM 903 N N . THR A 1 119 ? -19.027 9.986 -2.345 1.00 94.50 119 THR A N 1
ATOM 904 C CA . THR A 1 119 ? -18.804 8.597 -1.920 1.00 94.50 119 THR A CA 1
ATOM 905 C C . THR A 1 119 ? -17.659 8.489 -0.918 1.00 94.50 119 THR A C 1
ATOM 907 O O . THR A 1 119 ? -17.838 7.879 0.132 1.00 94.50 119 THR A O 1
ATOM 910 N N . PHE A 1 120 ? -16.515 9.136 -1.168 1.00 95.81 120 PHE A N 1
ATOM 911 C CA . PHE A 1 120 ? -15.389 9.127 -0.227 1.00 95.81 120 PHE A CA 1
ATOM 912 C C . PHE A 1 120 ? -15.738 9.774 1.111 1.00 95.81 120 PHE A C 1
ATOM 914 O O . PHE A 1 120 ? -15.413 9.217 2.156 1.00 95.81 120 PHE A O 1
ATOM 921 N N . ARG A 1 121 ? -16.478 10.889 1.104 1.00 94.94 121 ARG A N 1
ATOM 922 C CA . ARG A 1 121 ? -16.973 11.516 2.342 1.00 94.94 121 ARG A CA 1
ATOM 923 C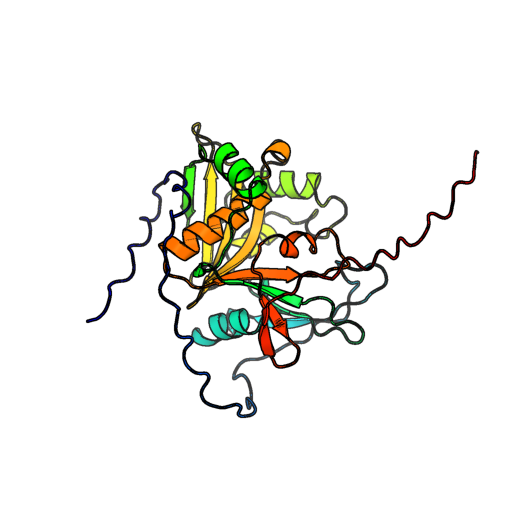 C . ARG A 1 121 ? -17.898 10.584 3.128 1.00 94.94 121 ARG A C 1
ATOM 925 O O . ARG A 1 121 ? -17.813 10.532 4.352 1.00 94.94 121 ARG A O 1
ATOM 932 N N . ARG A 1 122 ? -18.759 9.821 2.442 1.00 95.62 122 ARG A N 1
ATOM 933 C CA . ARG A 1 122 ? -19.643 8.828 3.078 1.00 95.62 122 ARG A CA 1
ATOM 934 C C . ARG A 1 122 ? -18.847 7.686 3.709 1.00 95.62 122 ARG A C 1
ATOM 936 O O . ARG A 1 122 ? -19.110 7.341 4.857 1.00 95.62 122 ARG A O 1
ATOM 943 N N . VAL A 1 123 ? -17.877 7.134 2.976 1.00 96.62 123 VAL A N 1
ATOM 944 C CA . VAL A 1 123 ? -16.974 6.086 3.480 1.00 96.62 123 VAL A CA 1
ATOM 945 C C . VAL A 1 123 ? -16.192 6.586 4.693 1.00 96.62 123 VAL A C 1
ATOM 947 O O . VAL A 1 123 ? -16.116 5.875 5.691 1.00 96.62 123 VAL A O 1
ATOM 950 N N . TRP A 1 124 ? -15.672 7.816 4.645 1.00 95.62 124 TRP A N 1
ATOM 951 C CA . TRP A 1 124 ? -14.980 8.432 5.778 1.00 95.62 124 TRP A CA 1
ATOM 952 C C . TRP A 1 124 ? -15.876 8.520 7.008 1.00 95.62 124 TRP A C 1
ATOM 954 O O . TRP A 1 124 ? -15.539 7.983 8.057 1.00 95.62 124 TRP A O 1
ATOM 964 N N . LYS A 1 125 ? -17.064 9.124 6.861 1.00 93.50 125 LYS A N 1
ATOM 965 C CA . LYS A 1 125 ? -18.018 9.307 7.964 1.00 93.50 125 LYS A CA 1
ATOM 966 C C . LYS A 1 125 ? -18.394 7.980 8.629 1.00 93.50 125 LYS A C 1
ATOM 968 O O . LYS A 1 125 ? -18.481 7.923 9.847 1.00 93.50 125 LYS A O 1
ATOM 973 N N . ARG A 1 126 ? -18.586 6.918 7.842 1.00 95.62 126 ARG A N 1
ATOM 974 C CA . ARG A 1 126 ? -18.973 5.583 8.331 1.00 95.62 126 ARG A CA 1
ATOM 975 C C . ARG A 1 126 ? -17.888 4.884 9.160 1.00 95.62 126 ARG A C 1
ATOM 977 O O . ARG A 1 126 ? -18.189 3.920 9.848 1.00 95.62 126 ARG A O 1
ATOM 984 N N . ASN A 1 127 ? -16.641 5.336 9.065 1.00 96.75 127 ASN A N 1
ATOM 985 C CA . ASN A 1 127 ? -15.502 4.749 9.770 1.00 96.75 127 ASN A CA 1
ATOM 986 C C . ASN A 1 127 ? -14.824 5.748 10.721 1.00 96.75 127 ASN A C 1
ATOM 988 O O . ASN A 1 127 ? -13.795 5.433 11.304 1.00 96.75 127 ASN A O 1
ATOM 992 N N . ALA A 1 128 ? -15.386 6.949 10.890 1.00 91.31 128 ALA A N 1
ATOM 993 C CA . ALA A 1 128 ? -14.780 8.023 11.677 1.00 91.31 128 ALA A CA 1
ATOM 994 C C . ALA A 1 128 ? -14.724 7.726 13.187 1.00 91.31 128 ALA A C 1
ATOM 996 O O . ALA A 1 128 ? -14.000 8.395 13.919 1.00 91.31 128 ALA A O 1
ATOM 997 N N . HIS A 1 129 ? -15.493 6.742 13.661 1.00 92.75 129 HIS A N 1
ATOM 998 C CA . HIS A 1 129 ? -15.458 6.275 15.047 1.00 92.75 129 HIS A CA 1
ATOM 999 C C . HIS A 1 129 ? -14.289 5.330 15.337 1.00 92.75 129 HIS A C 1
ATOM 1001 O O . HIS A 1 129 ? -13.992 5.100 16.508 1.00 92.75 129 HIS A O 1
ATOM 1007 N N . LEU A 1 130 ? -13.625 4.805 14.300 1.00 96.00 130 LEU A N 1
ATOM 1008 C CA . LEU A 1 130 ? -12.456 3.955 14.474 1.00 96.00 130 LEU A CA 1
ATOM 1009 C C . LEU A 1 130 ? -11.320 4.734 15.138 1.00 96.00 130 LEU A C 1
ATOM 1011 O O . LEU A 1 130 ? -11.079 5.918 14.872 1.00 96.00 130 LEU A O 1
ATOM 1015 N N . ARG A 1 131 ? -10.594 4.024 15.989 1.00 96.00 131 ARG A N 1
ATOM 1016 C CA . ARG A 1 131 ? -9.342 4.465 16.592 1.00 96.00 131 ARG A CA 1
ATOM 1017 C C . ARG A 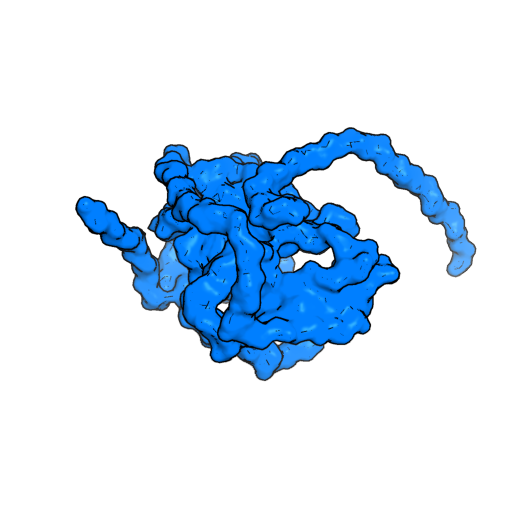1 131 ? -8.205 3.896 15.769 1.00 96.00 131 ARG A C 1
ATOM 1019 O O . ARG A 1 131 ? -8.242 2.716 15.437 1.00 96.00 131 ARG A O 1
ATOM 1026 N N . TRP A 1 132 ? -7.218 4.712 15.424 1.00 96.00 132 TRP A N 1
ATOM 1027 C CA . TRP A 1 132 ? -6.057 4.225 14.689 1.00 96.00 132 TRP A CA 1
ATOM 1028 C C . TRP A 1 132 ? -4.775 4.464 15.469 1.00 96.00 132 TRP A C 1
ATOM 1030 O O . TRP A 1 132 ? -4.694 5.386 16.285 1.00 96.00 132 TRP A O 1
ATOM 1040 N N . SER A 1 133 ? -3.772 3.633 15.219 1.00 95.12 133 SER A N 1
ATOM 1041 C CA . SER A 1 133 ? -2.470 3.793 15.846 1.00 95.12 133 SER A CA 1
ATOM 1042 C C . SER A 1 133 ? -1.334 3.300 14.955 1.00 95.12 133 SER A C 1
ATOM 1044 O O . SER A 1 133 ? -1.489 2.309 14.244 1.00 95.12 133 SER A O 1
ATOM 1046 N N . GLU A 1 134 ? -0.208 4.013 14.988 1.00 95.25 134 GLU A N 1
ATOM 1047 C CA . GLU A 1 134 ? 1.043 3.601 14.343 1.00 95.25 134 GLU A CA 1
ATOM 1048 C C . GLU A 1 134 ? 1.783 2.636 15.283 1.00 95.25 134 GLU A C 1
ATOM 1050 O O . GLU A 1 134 ? 1.903 2.896 16.490 1.00 95.25 134 GLU A O 1
ATOM 1055 N N . ARG A 1 135 ? 2.228 1.502 14.748 1.00 95.25 135 ARG A N 1
ATOM 1056 C CA . ARG A 1 135 ? 2.966 0.451 15.451 1.00 95.25 135 ARG A CA 1
ATOM 1057 C C . ARG A 1 135 ? 4.249 0.137 14.694 1.00 95.25 135 ARG A C 1
ATOM 1059 O O . ARG A 1 135 ? 4.311 0.300 13.474 1.00 95.25 135 ARG A O 1
ATOM 1066 N N . GLU A 1 136 ? 5.253 -0.321 15.434 1.00 94.50 136 GLU A N 1
ATOM 1067 C CA . GLU A 1 136 ? 6.426 -0.950 14.829 1.00 94.50 136 GLU A CA 1
ATOM 1068 C C . GLU A 1 136 ? 5.991 -2.136 13.953 1.00 94.50 136 GLU A C 1
ATOM 1070 O O . GLU A 1 136 ? 4.961 -2.756 14.244 1.00 94.50 136 GLU A O 1
ATOM 1075 N N . PRO A 1 137 ? 6.744 -2.457 12.889 1.00 94.38 137 PRO A N 1
ATOM 1076 C CA . PRO A 1 137 ? 6.481 -3.607 12.036 1.00 94.38 137 PRO A CA 1
ATOM 1077 C C . PRO A 1 137 ? 6.804 -4.914 12.770 1.00 94.38 137 PRO A C 1
ATOM 1079 O O . PRO A 1 137 ? 7.832 -5.537 12.543 1.00 94.38 137 PRO A O 1
ATOM 1082 N N . ARG A 1 138 ? 5.926 -5.296 13.699 1.00 95.69 138 ARG A N 1
ATOM 1083 C CA . ARG A 1 138 ? 5.966 -6.555 14.447 1.00 95.69 138 ARG A CA 1
ATOM 1084 C C . ARG A 1 138 ? 4.685 -7.323 14.185 1.00 95.69 138 ARG A C 1
ATOM 1086 O O . ARG A 1 138 ? 3.594 -6.761 14.333 1.00 95.69 138 ARG A O 1
ATOM 1093 N N . ALA A 1 139 ? 4.829 -8.584 13.797 1.00 96.44 139 ALA A N 1
ATOM 1094 C CA . ALA A 1 139 ? 3.693 -9.456 13.565 1.00 96.44 139 ALA A CA 1
ATOM 1095 C C . ALA A 1 139 ? 3.038 -9.831 14.900 1.00 96.44 139 ALA A C 1
ATOM 1097 O O . ALA A 1 139 ? 3.717 -10.080 15.896 1.00 96.44 139 ALA A O 1
ATOM 1098 N N . THR A 1 140 ? 1.707 -9.880 14.928 1.00 97.69 140 THR A N 1
ATOM 1099 C CA . THR A 1 140 ? 0.953 -10.364 16.092 1.00 97.69 140 THR A CA 1
ATOM 1100 C C . THR A 1 140 ? -0.086 -11.398 15.684 1.00 97.69 140 THR A C 1
ATOM 1102 O O . THR A 1 140 ? -0.602 -11.366 14.562 1.00 97.69 140 THR A O 1
ATOM 1105 N N . ASP A 1 141 ? -0.441 -12.284 16.616 1.00 97.25 141 ASP A N 1
ATOM 1106 C CA . ASP A 1 141 ? -1.446 -13.327 16.387 1.00 97.25 141 ASP A CA 1
ATOM 1107 C C . ASP A 1 141 ? -2.811 -12.740 15.997 1.00 97.25 141 ASP A C 1
ATOM 1109 O O . ASP A 1 141 ? -3.479 -13.249 15.098 1.00 97.25 141 ASP A O 1
ATOM 1113 N N . GLU A 1 142 ? -3.219 -11.628 16.624 1.00 97.81 142 GLU A N 1
ATOM 1114 C CA . GLU A 1 142 ? -4.483 -10.945 16.306 1.00 97.81 142 GLU A CA 1
ATOM 1115 C C . GLU A 1 142 ? -4.491 -10.433 14.857 1.00 97.81 142 GLU A C 1
ATOM 1117 O O . GLU A 1 142 ? -5.483 -10.589 14.136 1.00 97.81 142 GLU A O 1
ATOM 1122 N N . GLN A 1 143 ? -3.377 -9.847 14.404 1.00 97.81 143 GLN A N 1
ATOM 1123 C CA . GLN A 1 143 ? -3.248 -9.391 13.024 1.00 97.81 143 GLN A CA 1
ATOM 1124 C C . GLN A 1 143 ? -3.269 -10.574 12.047 1.00 97.81 143 GLN A C 1
ATOM 1126 O O . GLN A 1 143 ? -3.972 -10.509 11.038 1.00 97.81 143 GLN A O 1
ATOM 1131 N N . TYR A 1 144 ? -2.556 -11.662 12.349 1.00 96.94 144 TYR A N 1
ATOM 1132 C CA . TYR A 1 144 ? -2.520 -12.848 11.492 1.00 96.94 144 TYR A CA 1
ATOM 1133 C C . TYR A 1 144 ? -3.882 -13.549 11.401 1.00 96.94 144 TYR A C 1
ATOM 1135 O O . TYR A 1 144 ? -4.321 -13.920 10.310 1.00 96.94 144 TYR A O 1
ATOM 1143 N N . ALA A 1 145 ? -4.620 -13.644 12.510 1.00 96.62 145 ALA A N 1
ATOM 1144 C CA . ALA A 1 145 ? -5.985 -14.165 12.510 1.00 96.62 145 ALA A CA 1
ATOM 1145 C C . ALA A 1 145 ? -6.911 -13.333 11.601 1.00 96.62 145 ALA A C 1
ATOM 1147 O O . ALA A 1 145 ? -7.689 -13.884 10.815 1.00 96.62 145 ALA A O 1
ATOM 1148 N N . LEU A 1 146 ? -6.799 -11.999 11.655 1.00 96.75 146 LEU A N 1
ATOM 1149 C CA . LEU A 1 146 ? -7.544 -11.105 10.767 1.00 96.75 146 LEU A CA 1
ATOM 1150 C C . LEU A 1 146 ? -7.104 -11.248 9.300 1.00 96.75 146 LEU A C 1
ATOM 1152 O O . LEU A 1 146 ? -7.954 -11.267 8.406 1.00 96.75 146 LEU A O 1
ATOM 1156 N N . PHE A 1 147 ? -5.800 -11.371 9.049 1.00 95.31 147 PHE A N 1
ATOM 1157 C CA . PHE A 1 147 ? -5.232 -11.609 7.724 1.00 95.31 147 PHE A CA 1
ATOM 1158 C C . PHE A 1 147 ? -5.802 -12.889 7.103 1.00 95.31 147 PHE A C 1
ATOM 1160 O O . PHE A 1 147 ? -6.355 -12.833 6.004 1.00 95.31 147 PHE A O 1
ATOM 1167 N N . ARG A 1 148 ? -5.781 -14.012 7.831 1.00 93.62 148 ARG A N 1
ATOM 1168 C CA . ARG A 1 148 ? -6.326 -15.291 7.355 1.00 93.62 148 ARG A CA 1
ATOM 1169 C C . ARG A 1 148 ? -7.809 -15.211 7.010 1.00 93.62 148 ARG A C 1
ATOM 1171 O O . ARG A 1 148 ? -8.211 -15.686 5.949 1.00 93.62 148 ARG A O 1
ATOM 1178 N N . ARG A 1 149 ? -8.619 -14.565 7.861 1.00 93.75 149 ARG A N 1
ATOM 1179 C CA . ARG A 1 149 ? -10.047 -14.327 7.573 1.00 93.75 149 ARG A CA 1
ATOM 1180 C C . ARG A 1 149 ? -10.233 -13.512 6.292 1.00 93.75 149 ARG A C 1
ATOM 1182 O O . ARG A 1 149 ? -11.063 -13.859 5.454 1.00 93.75 149 ARG A O 1
ATOM 1189 N N . TYR A 1 150 ? -9.459 -12.441 6.128 1.00 93.44 150 TYR A N 1
ATOM 1190 C CA . TYR A 1 150 ? -9.527 -11.577 4.952 1.00 93.44 150 TYR A CA 1
ATOM 1191 C C . TYR A 1 150 ? -9.147 -12.310 3.659 1.00 93.44 150 TYR A C 1
ATOM 1193 O O . TYR A 1 150 ? -9.857 -12.198 2.656 1.00 93.44 150 TYR A O 1
ATOM 1201 N N . VAL A 1 151 ? -8.036 -13.050 3.675 1.00 89.25 151 VAL A N 1
ATOM 1202 C CA . VAL A 1 151 ? -7.559 -13.792 2.506 1.00 89.25 151 VAL A CA 1
ATOM 1203 C C . VAL A 1 151 ? -8.532 -14.916 2.157 1.00 89.25 151 VAL A C 1
ATOM 1205 O O . VAL A 1 151 ? -8.961 -14.979 1.008 1.00 89.25 151 VAL A O 1
ATOM 1208 N N . GLY A 1 152 ? -8.990 -15.710 3.129 1.00 86.75 152 GLY A N 1
ATOM 1209 C CA . GLY A 1 152 ? -9.972 -16.770 2.879 1.00 86.75 152 GLY A CA 1
ATOM 1210 C C . GLY A 1 152 ? -11.278 -16.255 2.260 1.00 86.75 152 GLY A C 1
ATOM 1211 O O . GLY A 1 152 ? -11.816 -16.868 1.346 1.00 86.75 152 GLY A O 1
ATOM 1212 N N . ALA A 1 153 ? -11.759 -15.082 2.685 1.00 86.75 153 ALA A N 1
ATOM 1213 C CA . ALA A 1 153 ? -12.996 -14.503 2.154 1.00 86.75 153 ALA A CA 1
ATOM 1214 C C . ALA A 1 153 ? -12.850 -13.853 0.763 1.00 86.75 153 ALA A C 1
ATOM 1216 O O . ALA A 1 153 ? -13.832 -13.730 0.032 1.00 86.75 153 ALA A O 1
ATOM 1217 N N . ARG A 1 154 ? -11.659 -13.351 0.405 1.00 74.81 154 ARG A N 1
ATOM 1218 C CA . ARG A 1 154 ? -11.475 -12.463 -0.765 1.00 74.81 154 ARG A CA 1
ATOM 1219 C C . ARG A 1 154 ? -10.501 -12.993 -1.818 1.00 74.81 154 ARG A C 1
ATOM 1221 O O . ARG A 1 154 ? -10.465 -12.475 -2.937 1.00 74.81 154 ARG A O 1
ATOM 1228 N N . HIS A 1 155 ? -9.705 -13.986 -1.453 1.00 67.00 155 HIS A N 1
ATOM 1229 C CA . HIS A 1 155 ? -8.589 -14.521 -2.220 1.00 67.00 155 HIS A CA 1
ATOM 1230 C C . HIS A 1 155 ? -8.556 -16.055 -2.185 1.00 67.00 155 HIS A C 1
ATOM 1232 O O . HIS A 1 155 ? -7.477 -16.608 -2.292 1.00 67.00 155 HIS A O 1
ATOM 1238 N N . ALA A 1 156 ? -9.708 -16.734 -2.127 1.00 53.09 156 ALA A N 1
ATOM 1239 C CA . ALA A 1 156 ? -9.799 -18.204 -2.166 1.00 53.09 156 ALA A CA 1
ATOM 1240 C C . ALA A 1 156 ? -9.176 -18.877 -3.419 1.00 53.09 156 ALA A C 1
ATOM 1242 O O . ALA A 1 156 ? -9.126 -20.096 -3.490 1.00 53.09 156 ALA A O 1
ATOM 1243 N N . GLU A 1 157 ? -8.725 -18.090 -4.404 1.00 50.25 157 GLU A N 1
ATOM 1244 C CA . GLU A 1 157 ? -8.010 -18.535 -5.614 1.00 50.25 157 GLU A CA 1
ATOM 1245 C C . GLU A 1 157 ? -6.756 -17.673 -5.901 1.00 50.25 157 GLU A C 1
ATOM 1247 O O . GLU A 1 157 ? -6.272 -17.588 -7.031 1.00 50.25 157 GLU A O 1
ATOM 1252 N N . GLY A 1 158 ? -6.279 -16.897 -4.922 1.00 50.53 158 GLY A N 1
ATOM 1253 C CA . GLY A 1 158 ? -5.102 -16.040 -5.072 1.00 50.53 158 GLY A CA 1
ATOM 1254 C C . GLY A 1 158 ? -3.990 -16.536 -4.166 1.00 50.53 158 GLY A C 1
ATOM 1255 O O . GLY A 1 158 ? -4.260 -16.736 -2.995 1.00 50.53 158 GLY A O 1
ATOM 1256 N N . GLY A 1 159 ? -2.757 -16.641 -4.677 1.00 55.53 159 GLY A N 1
ATOM 1257 C CA . GLY A 1 159 ? -1.605 -17.286 -4.014 1.00 55.53 159 GLY A CA 1
ATOM 1258 C C . GLY A 1 159 ? -1.065 -16.662 -2.715 1.00 55.53 159 GLY A C 1
ATOM 1259 O O . GLY A 1 159 ? 0.137 -16.687 -2.489 1.00 55.53 159 GLY A O 1
ATOM 1260 N N . MET A 1 160 ? -1.921 -16.055 -1.893 1.00 62.28 160 MET A N 1
ATOM 1261 C CA . MET A 1 160 ? -1.688 -15.738 -0.481 1.00 62.28 160 MET A CA 1
ATOM 1262 C C . MET A 1 160 ? -2.604 -16.554 0.454 1.00 62.28 160 MET A C 1
ATOM 1264 O O . MET A 1 160 ? -2.473 -16.436 1.667 1.00 62.28 160 MET A O 1
ATOM 1268 N N . ASP A 1 161 ? -3.545 -17.337 -0.085 1.00 60.06 161 ASP A N 1
ATOM 1269 C CA . ASP A 1 161 ? -4.485 -18.216 0.636 1.00 60.06 161 ASP A CA 1
ATOM 1270 C C . ASP A 1 161 ? -3.815 -19.301 1.485 1.00 60.06 161 ASP A C 1
ATOM 1272 O O . ASP A 1 161 ? -4.367 -19.686 2.517 1.00 60.06 161 ASP A O 1
ATOM 1276 N N . GLY A 1 162 ? -2.616 -19.724 1.093 1.00 68.00 162 GLY A N 1
ATOM 1277 C CA . GLY A 1 162 ? -1.780 -20.666 1.832 1.00 68.00 162 GLY A CA 1
ATOM 1278 C C . GLY A 1 162 ? -0.740 -20.043 2.762 1.00 68.00 162 GLY A C 1
ATOM 1279 O O . GLY A 1 162 ? 0.025 -20.807 3.338 1.00 68.00 162 GLY A O 1
ATOM 1280 N N . MET A 1 163 ? -0.688 -18.710 2.901 1.00 83.44 163 MET A N 1
ATOM 1281 C CA . MET A 1 163 ? 0.402 -18.064 3.635 1.00 83.44 163 MET A CA 1
ATOM 1282 C C . MET A 1 163 ? 0.382 -18.446 5.118 1.00 83.44 163 MET A C 1
ATOM 1284 O O . MET A 1 163 ? -0.608 -18.174 5.811 1.00 83.44 163 MET A O 1
ATOM 1288 N N . ASP A 1 164 ? 1.466 -19.054 5.596 1.00 90.25 164 ASP A N 1
ATOM 1289 C CA . ASP A 1 164 ? 1.591 -19.463 6.991 1.00 90.25 164 ASP A CA 1
ATOM 1290 C C . ASP A 1 164 ? 2.026 -18.305 7.915 1.00 90.25 164 ASP A C 1
ATOM 1292 O O . ASP A 1 164 ? 2.121 -17.139 7.517 1.00 90.25 164 ASP A O 1
ATOM 1296 N N . TRP A 1 165 ? 2.221 -18.609 9.203 1.00 93.38 165 TRP A N 1
ATOM 1297 C CA . TRP A 1 165 ? 2.624 -17.603 10.185 1.00 93.38 165 TRP A CA 1
ATOM 1298 C C . TRP A 1 165 ? 4.029 -17.056 9.917 1.00 93.38 165 TRP A C 1
ATOM 1300 O O . TRP A 1 165 ? 4.249 -15.860 10.100 1.00 93.38 165 TRP A O 1
ATOM 1310 N N . GLU A 1 166 ? 4.971 -17.902 9.500 1.00 92.81 166 GLU A N 1
ATOM 1311 C CA . GLU A 1 166 ? 6.356 -17.497 9.260 1.00 92.81 166 GLU A CA 1
ATOM 1312 C C . GLU A 1 166 ? 6.444 -16.597 8.027 1.00 92.81 166 GLU A C 1
ATOM 1314 O O . GLU A 1 166 ? 7.095 -15.553 8.068 1.00 92.81 166 GLU A O 1
ATOM 1319 N N . GLU A 1 167 ? 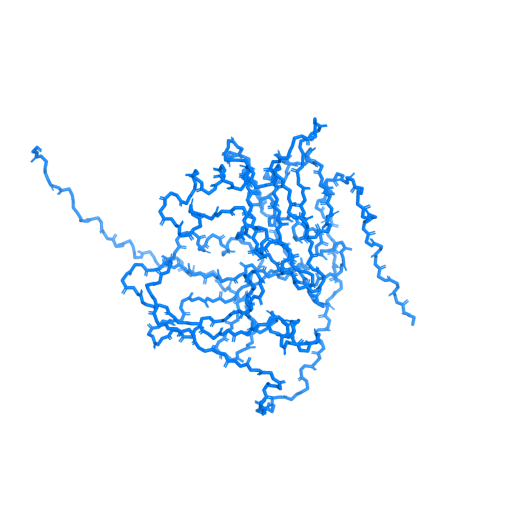5.702 -16.923 6.971 1.00 90.69 167 GLU A N 1
ATOM 1320 C CA . GLU A 1 167 ? 5.603 -16.097 5.770 1.00 90.69 167 GLU A CA 1
ATOM 1321 C C . GLU A 1 167 ? 4.888 -14.761 6.040 1.00 90.69 167 GLU A C 1
ATOM 1323 O O . GLU A 1 167 ? 5.336 -13.707 5.575 1.00 90.69 167 GLU A O 1
ATOM 1328 N N . TYR A 1 168 ? 3.806 -14.768 6.833 1.00 93.38 168 TYR A N 1
ATOM 1329 C CA . TYR A 1 168 ? 3.153 -13.535 7.286 1.00 93.38 168 TYR A CA 1
ATOM 1330 C C . TYR A 1 168 ? 4.107 -12.677 8.121 1.00 93.38 168 TYR A C 1
ATOM 1332 O O . TYR A 1 168 ? 4.183 -11.456 7.947 1.00 93.38 168 TYR A O 1
ATOM 1340 N N . ARG A 1 169 ? 4.854 -13.314 9.022 1.00 94.31 169 ARG A N 1
ATOM 1341 C CA . ARG A 1 169 ? 5.837 -12.645 9.862 1.00 94.31 169 ARG A CA 1
ATOM 1342 C C . ARG A 1 169 ? 6.939 -12.017 9.018 1.00 94.31 169 ARG A C 1
ATOM 1344 O O . ARG A 1 169 ? 7.203 -10.838 9.209 1.00 94.31 169 ARG A O 1
ATOM 1351 N N . ALA A 1 170 ? 7.498 -12.737 8.049 1.00 91.44 170 ALA A N 1
ATOM 1352 C CA . ALA A 1 170 ? 8.489 -12.206 7.114 1.00 91.44 170 ALA A CA 1
ATOM 1353 C C . ALA A 1 170 ? 7.938 -11.015 6.306 1.00 91.44 170 ALA A C 1
ATOM 1355 O O . ALA A 1 170 ? 8.601 -9.990 6.161 1.00 91.44 170 ALA A O 1
ATOM 1356 N N . LEU A 1 171 ? 6.683 -11.081 5.839 1.00 90.81 171 LEU A N 1
ATOM 1357 C CA . LEU A 1 171 ? 6.036 -9.958 5.148 1.00 90.81 171 LEU A CA 1
ATOM 1358 C C . LEU A 1 171 ? 6.019 -8.679 6.003 1.00 90.81 171 LEU A C 1
ATOM 1360 O O . LEU A 1 171 ? 6.212 -7.582 5.464 1.00 90.81 171 LEU A O 1
ATOM 1364 N N . VAL A 1 172 ? 5.745 -8.818 7.304 1.00 93.75 172 VAL A N 1
ATOM 1365 C CA . VAL A 1 172 ? 5.614 -7.700 8.247 1.00 93.75 172 VAL A CA 1
ATOM 1366 C C . VAL A 1 172 ? 6.966 -7.230 8.773 1.00 93.75 172 VAL A C 1
ATOM 1368 O O . VAL A 1 172 ? 7.206 -6.027 8.753 1.00 93.75 172 VAL A O 1
ATOM 1371 N N . GLU A 1 173 ? 7.810 -8.146 9.245 1.00 93.88 173 GLU A N 1
ATOM 1372 C CA . GLU A 1 173 ? 9.034 -7.863 10.005 1.00 93.88 173 GLU A CA 1
ATOM 1373 C C . GLU A 1 173 ? 10.261 -7.642 9.115 1.00 93.88 173 GLU A C 1
ATOM 1375 O O . GLU A 1 173 ? 11.108 -6.824 9.481 1.00 93.88 173 GLU A O 1
ATOM 1380 N N . ASP A 1 174 ? 10.327 -8.253 7.922 1.00 90.00 174 ASP A N 1
ATOM 1381 C CA . ASP A 1 174 ? 11.408 -8.011 6.953 1.00 90.00 174 ASP A CA 1
ATOM 1382 C C . ASP A 1 174 ? 11.134 -6.714 6.179 1.00 90.00 174 ASP A C 1
ATOM 1384 O O . ASP A 1 174 ? 10.795 -6.662 4.989 1.00 90.00 174 ASP A O 1
ATOM 1388 N N . ALA A 1 175 ? 11.176 -5.631 6.936 1.00 84.94 175 ALA A N 1
ATOM 1389 C CA . ALA A 1 175 ? 10.664 -4.336 6.571 1.00 84.94 175 ALA A CA 1
ATOM 1390 C C . ALA A 1 175 ? 11.785 -3.353 6.228 1.00 84.94 175 ALA A C 1
ATOM 1392 O O . ALA A 1 175 ? 12.845 -3.325 6.848 1.00 84.94 175 ALA A O 1
ATOM 1393 N N . ALA A 1 176 ? 11.514 -2.462 5.273 1.00 84.38 176 ALA A N 1
ATOM 1394 C CA . ALA A 1 176 ? 12.402 -1.339 5.002 1.00 84.38 176 ALA A CA 1
ATOM 1395 C C . ALA A 1 176 ? 12.431 -0.367 6.192 1.00 84.38 176 ALA A C 1
ATOM 1397 O O . ALA A 1 176 ? 11.457 -0.245 6.947 1.00 84.38 176 ALA A O 1
ATOM 1398 N N . SER A 1 177 ? 13.517 0.397 6.316 1.00 82.25 177 SER A N 1
ATOM 1399 C CA . SER A 1 177 ? 13.577 1.497 7.281 1.00 82.25 177 SER A CA 1
ATOM 1400 C C . SER A 1 177 ? 12.419 2.476 7.046 1.00 82.25 177 SER A C 1
ATOM 1402 O O . SER A 1 177 ? 12.167 2.895 5.918 1.00 82.25 177 SER A O 1
ATOM 1404 N N . GLY A 1 178 ? 11.681 2.814 8.107 1.00 87.38 178 GLY A N 1
ATOM 1405 C CA . GLY A 1 178 ? 10.492 3.672 8.024 1.00 87.38 178 GLY A CA 1
ATOM 1406 C C . GLY A 1 178 ? 9.173 2.943 7.731 1.00 87.38 178 GLY A C 1
ATOM 1407 O O . GLY A 1 178 ? 8.140 3.606 7.600 1.00 87.38 178 GLY A O 1
ATOM 1408 N N . THR A 1 179 ? 9.176 1.609 7.656 1.00 93.50 179 THR A N 1
ATOM 1409 C CA . THR A 1 179 ? 7.941 0.809 7.632 1.00 93.50 179 THR A CA 1
ATOM 1410 C C . THR A 1 179 ? 7.202 0.913 8.962 1.00 93.50 179 THR A C 1
ATOM 1412 O O . THR A 1 179 ? 7.812 0.898 10.031 1.00 93.50 179 THR A O 1
ATOM 1415 N N . PHE A 1 180 ? 5.875 0.974 8.902 1.00 96.00 180 PHE A N 1
ATOM 1416 C CA . PHE A 1 180 ? 5.013 0.908 10.075 1.00 96.00 180 PHE A CA 1
ATOM 1417 C C . PHE A 1 180 ? 3.767 0.063 9.805 1.00 96.00 180 PHE A C 1
ATOM 1419 O O . PHE A 1 180 ? 3.325 -0.105 8.663 1.00 96.00 180 PHE A O 1
ATOM 1426 N N . VAL A 1 181 ? 3.163 -0.412 10.893 1.00 97.56 181 VAL A N 1
ATOM 1427 C CA . VAL A 1 181 ? 1.852 -1.060 10.885 1.00 97.56 181 VAL A CA 1
ATOM 1428 C C . VAL A 1 181 ? 0.816 -0.067 11.406 1.00 97.56 181 VAL A C 1
ATOM 1430 O O . VAL A 1 181 ? 0.896 0.423 12.531 1.00 97.56 181 VAL A O 1
ATOM 1433 N N . GLY A 1 182 ? -0.153 0.280 10.565 1.00 97.50 182 GLY A N 1
ATOM 1434 C CA . GLY A 1 182 ? -1.316 1.069 10.952 1.00 97.50 182 GLY A CA 1
ATOM 1435 C C . GLY A 1 182 ? -2.454 0.149 11.373 1.00 97.50 182 GLY A C 1
ATOM 1436 O O . GLY A 1 182 ? -3.067 -0.492 10.520 1.00 97.50 182 GLY A O 1
ATOM 1437 N N . GLU A 1 183 ? -2.754 0.110 12.667 1.00 98.25 183 GLU A N 1
ATOM 1438 C CA . GLU A 1 183 ? -3.881 -0.652 13.214 1.00 98.25 183 GLU A CA 1
ATOM 1439 C C . GLU A 1 183 ? -5.115 0.232 13.359 1.00 98.25 183 GLU A C 1
ATOM 1441 O O . GLU A 1 183 ? -5.022 1.333 13.904 1.00 98.25 183 GLU A O 1
ATOM 1446 N N . PHE A 1 184 ? -6.274 -0.268 12.927 1.00 98.12 184 PHE A N 1
ATOM 1447 C CA . PHE A 1 184 ? -7.574 0.373 13.101 1.00 98.12 184 PHE A CA 1
ATOM 1448 C C . PHE A 1 184 ? -8.469 -0.511 13.959 1.00 98.12 184 PHE A C 1
ATOM 1450 O O . PHE A 1 184 ? -8.739 -1.662 13.608 1.00 98.12 184 PHE A O 1
ATOM 1457 N N . ARG A 1 185 ? -8.949 0.050 15.065 1.00 97.75 185 ARG A N 1
ATOM 1458 C CA . ARG A 1 185 ? -9.721 -0.643 16.092 1.00 97.75 185 ARG A CA 1
ATOM 1459 C C . ARG A 1 185 ? -11.080 0.017 16.300 1.00 97.75 185 ARG A C 1
ATOM 1461 O O . ARG A 1 185 ? -11.219 1.239 16.181 1.00 97.75 185 ARG A O 1
ATOM 1468 N N . GLU A 1 186 ? -12.083 -0.794 16.604 1.00 96.19 186 GLU A N 1
ATOM 1469 C CA . GLU A 1 186 ? -13.370 -0.318 17.115 1.00 96.19 186 GLU A CA 1
ATOM 1470 C C . GLU A 1 186 ? -13.196 0.340 18.500 1.00 96.19 186 GLU A C 1
ATOM 1472 O O . GLU A 1 186 ? -12.156 0.174 19.147 1.00 96.19 186 GLU A O 1
ATOM 1477 N N . PRO A 1 187 ? -14.184 1.115 18.987 1.00 93.75 187 PRO A N 1
ATOM 1478 C CA . PRO A 1 187 ? -14.120 1.729 20.312 1.00 93.75 187 PRO A CA 1
ATOM 1479 C C . PRO A 1 187 ? -13.941 0.735 21.467 1.00 93.75 187 PRO A C 1
ATOM 1481 O O . PRO A 1 187 ? -13.401 1.131 22.496 1.00 93.75 187 PRO A O 1
ATOM 1484 N N . ASP A 1 188 ? -14.373 -0.515 21.282 1.00 94.56 188 ASP A N 1
ATOM 1485 C CA . ASP A 1 188 ? -14.209 -1.635 22.219 1.00 94.56 188 ASP A CA 1
ATOM 1486 C C . ASP A 1 188 ? -12.806 -2.279 22.175 1.00 94.56 188 ASP A C 1
ATOM 1488 O O . ASP A 1 188 ? -12.510 -3.164 22.970 1.00 94.56 188 ASP A O 1
ATOM 1492 N N . GLY A 1 189 ? -11.927 -1.824 21.274 1.00 95.31 189 GLY A N 1
ATOM 1493 C CA . GLY A 1 189 ? -10.553 -2.305 21.127 1.00 95.31 189 GLY A CA 1
ATOM 1494 C C . GLY A 1 189 ? -10.352 -3.374 20.051 1.00 95.31 189 GLY A C 1
ATOM 1495 O O . GLY A 1 189 ? -9.203 -3.666 19.713 1.00 95.31 189 GLY A O 1
ATOM 1496 N N . ARG A 1 190 ? -11.421 -3.910 19.453 1.00 96.50 190 ARG A N 1
ATOM 1497 C CA . ARG A 1 190 ? -11.327 -4.980 18.449 1.00 96.50 190 ARG A CA 1
ATOM 1498 C C . ARG A 1 190 ? -10.631 -4.510 17.169 1.00 96.50 190 ARG A C 1
ATOM 1500 O O . ARG A 1 190 ? -11.044 -3.508 16.579 1.00 96.50 190 ARG A O 1
ATOM 1507 N N . LEU A 1 191 ? -9.608 -5.238 16.711 1.00 98.00 191 LEU A N 1
ATOM 1508 C CA . LEU A 1 191 ? -8.913 -4.953 15.451 1.00 98.00 191 LEU A CA 1
ATOM 1509 C C . LEU A 1 191 ? -9.803 -5.250 14.238 1.00 98.00 191 LEU A C 1
ATOM 1511 O O . LEU A 1 191 ? -10.337 -6.347 14.094 1.00 98.00 191 LEU A O 1
ATOM 1515 N N . VAL A 1 192 ? -9.954 -4.266 13.346 1.00 97.94 192 VAL A N 1
ATOM 1516 C CA . VAL A 1 192 ? -10.843 -4.370 12.174 1.00 97.94 192 VAL A CA 1
ATOM 1517 C C . VAL A 1 192 ? -10.175 -4.071 10.844 1.00 97.94 192 VAL A C 1
ATOM 1519 O O . VAL A 1 192 ? -10.689 -4.470 9.800 1.00 97.94 192 VAL A O 1
ATOM 1522 N N . ALA A 1 193 ? -9.048 -3.366 10.842 1.00 98.12 193 ALA A N 1
ATOM 1523 C CA . ALA A 1 193 ? -8.229 -3.211 9.651 1.00 98.12 193 ALA A CA 1
ATOM 1524 C C . ALA A 1 193 ? -6.769 -2.993 10.026 1.00 98.12 193 ALA A C 1
ATOM 1526 O O . ALA A 1 193 ? -6.460 -2.418 11.069 1.00 98.12 193 ALA A O 1
ATOM 1527 N N . VAL A 1 194 ? -5.890 -3.415 9.127 1.00 98.31 194 VAL A N 1
ATOM 1528 C CA . VAL A 1 194 ? -4.446 -3.235 9.226 1.00 98.31 194 VAL A CA 1
ATOM 1529 C C . VAL A 1 194 ? -3.919 -2.757 7.880 1.00 98.31 194 VAL A C 1
ATOM 1531 O O . VAL A 1 194 ? -4.387 -3.180 6.817 1.00 98.31 194 VAL A O 1
ATOM 1534 N N . THR A 1 195 ? -2.936 -1.865 7.920 1.00 97.75 195 THR A N 1
ATOM 1535 C CA . THR A 1 195 ? -2.118 -1.506 6.761 1.00 97.75 195 THR A CA 1
ATOM 1536 C C . THR A 1 195 ? -0.645 -1.628 7.115 1.00 97.75 195 THR A C 1
ATOM 1538 O O . THR A 1 195 ? -0.207 -1.072 8.115 1.00 97.75 195 THR A O 1
ATOM 1541 N N . LEU A 1 196 ? 0.108 -2.337 6.283 1.00 97.12 196 LEU A N 1
ATOM 1542 C CA . LEU A 1 196 ? 1.563 -2.320 6.272 1.00 97.12 196 LEU A CA 1
ATOM 1543 C C . LEU A 1 196 ? 1.994 -1.299 5.223 1.00 97.12 196 LEU A C 1
ATOM 1545 O O . LEU A 1 196 ? 1.622 -1.421 4.048 1.00 97.12 196 LEU A O 1
ATOM 1549 N N . SER A 1 197 ? 2.733 -0.281 5.649 1.00 96.69 197 SER A N 1
ATOM 1550 C CA . SER A 1 197 ? 3.055 0.856 4.793 1.00 96.69 197 SER A CA 1
ATOM 1551 C C . SER A 1 197 ? 4.470 1.355 5.039 1.00 96.69 197 SER A C 1
ATOM 1553 O O . SER A 1 197 ? 4.924 1.423 6.178 1.00 96.69 197 SER A O 1
ATOM 1555 N N . ASP A 1 198 ? 5.128 1.772 3.964 1.00 95.25 198 ASP A N 1
ATOM 1556 C CA . ASP A 1 198 ? 6.462 2.357 4.010 1.00 95.25 198 ASP A CA 1
ATOM 1557 C C . ASP A 1 198 ? 6.355 3.883 3.973 1.00 95.25 198 ASP A C 1
ATOM 1559 O O . ASP A 1 198 ? 5.584 4.453 3.186 1.00 95.25 198 ASP A O 1
ATOM 1563 N N . ARG A 1 199 ? 7.137 4.559 4.815 1.00 94.69 199 ARG A N 1
ATOM 1564 C CA . ARG A 1 199 ? 7.330 6.008 4.750 1.00 94.69 199 ARG A CA 1
ATOM 1565 C C . ARG A 1 199 ? 8.554 6.308 3.890 1.00 94.69 199 ARG A C 1
ATOM 1567 O O . ARG A 1 199 ? 9.662 5.969 4.284 1.00 94.69 199 ARG A O 1
ATOM 1574 N N . THR A 1 200 ? 8.339 6.958 2.750 1.00 93.19 200 THR A N 1
ATOM 1575 C CA . THR A 1 200 ? 9.418 7.436 1.878 1.00 93.19 200 THR A CA 1
ATOM 1576 C C . THR A 1 200 ? 9.715 8.910 2.129 1.00 93.19 200 THR A C 1
ATOM 1578 O O . THR A 1 200 ? 8.947 9.612 2.798 1.00 93.19 200 THR A O 1
ATOM 1581 N N . ALA A 1 201 ? 10.801 9.411 1.541 1.00 92.25 201 ALA A N 1
ATOM 1582 C CA . ALA A 1 201 ? 11.161 10.830 1.583 1.00 92.25 201 ALA A CA 1
ATOM 1583 C C . ALA A 1 201 ? 10.042 11.782 1.103 1.00 92.25 201 ALA A C 1
ATOM 1585 O O . ALA A 1 201 ? 9.982 12.933 1.539 1.00 92.25 201 ALA A O 1
ATOM 1586 N N . ASP A 1 202 ? 9.160 11.326 0.207 1.00 94.25 202 ASP A N 1
ATOM 1587 C CA . ASP A 1 202 ? 8.130 12.149 -0.434 1.00 94.25 202 ASP A CA 1
ATOM 1588 C C . ASP A 1 202 ? 6.705 11.570 -0.346 1.00 94.25 202 ASP A C 1
ATOM 1590 O O . ASP A 1 202 ? 5.769 12.112 -0.943 1.00 94.25 202 ASP A O 1
ATOM 1594 N N . GLY A 1 203 ? 6.492 10.488 0.403 1.00 96.00 203 GLY A N 1
ATOM 1595 C CA . GLY A 1 203 ? 5.186 9.852 0.409 1.00 96.00 203 GLY A CA 1
ATOM 1596 C C . GLY A 1 203 ? 4.987 8.700 1.378 1.00 96.00 203 GLY A C 1
ATOM 1597 O O . GLY A 1 203 ? 5.866 8.289 2.129 1.00 96.00 203 GLY A O 1
ATOM 1598 N N . LEU A 1 204 ? 3.762 8.182 1.349 1.00 97.44 204 LEU A N 1
ATOM 1599 C CA . LEU A 1 204 ? 3.416 6.899 1.953 1.00 97.44 204 LEU A CA 1
ATOM 1600 C C . LEU A 1 204 ? 3.187 5.877 0.841 1.00 97.44 204 LEU A C 1
ATOM 1602 O O . LEU A 1 204 ? 2.421 6.142 -0.090 1.00 97.44 204 LEU A O 1
ATOM 1606 N N . SER A 1 205 ? 3.812 4.710 0.945 1.00 96.31 205 SER A N 1
ATOM 1607 C CA . SER A 1 205 ? 3.633 3.595 0.015 1.00 96.31 205 SER A CA 1
ATOM 1608 C C . SER A 1 205 ? 2.916 2.448 0.711 1.00 96.31 205 SER A C 1
ATOM 1610 O O . SER A 1 205 ? 3.409 1.908 1.696 1.00 96.31 205 SER A O 1
ATOM 1612 N N . GLY A 1 206 ? 1.730 2.084 0.221 1.00 92.88 206 GLY A N 1
ATOM 1613 C CA . GLY A 1 206 ? 0.999 0.938 0.760 1.00 92.88 206 GLY A CA 1
ATOM 1614 C C . GLY A 1 206 ? 1.612 -0.371 0.267 1.00 92.88 206 GLY A C 1
ATOM 1615 O O . GLY A 1 206 ? 1.600 -0.622 -0.939 1.00 92.88 206 GLY A O 1
ATOM 1616 N N . VAL A 1 207 ? 2.095 -1.202 1.191 1.00 92.88 207 VAL A N 1
ATOM 1617 C CA . VAL A 1 207 ? 2.676 -2.522 0.897 1.00 92.88 207 VAL A CA 1
ATOM 1618 C C . VAL A 1 207 ? 1.572 -3.562 0.882 1.00 92.88 207 VAL A C 1
ATOM 1620 O O . VAL A 1 207 ? 1.320 -4.207 -0.135 1.00 92.88 207 VAL A O 1
ATOM 1623 N N . TYR A 1 208 ? 0.842 -3.658 1.991 1.00 93.50 208 TYR A N 1
ATOM 1624 C CA . TYR A 1 208 ? -0.262 -4.592 2.123 1.00 93.50 208 TYR A CA 1
ATOM 1625 C C . TYR A 1 208 ? -1.346 -4.043 3.047 1.00 93.50 208 TYR A C 1
ATOM 1627 O O . TYR A 1 208 ? -1.093 -3.193 3.897 1.00 93.50 208 TYR A O 1
ATOM 1635 N N . LYS A 1 209 ? -2.585 -4.498 2.869 1.00 94.81 209 LYS A N 1
ATOM 1636 C CA . LYS A 1 209 ? -3.690 -4.144 3.764 1.00 94.81 209 LYS A CA 1
ATOM 1637 C C . LYS A 1 209 ? -4.724 -5.252 3.794 1.00 94.81 209 LYS A C 1
ATOM 1639 O O . LYS A 1 209 ? -5.040 -5.837 2.758 1.00 94.81 209 LYS A O 1
ATOM 1644 N N . PHE A 1 210 ? -5.309 -5.453 4.959 1.00 96.19 210 PHE A N 1
ATOM 1645 C CA . PHE A 1 210 ? -6.366 -6.425 5.189 1.00 96.19 210 PHE A CA 1
ATOM 1646 C C . PHE A 1 210 ? -7.337 -5.880 6.233 1.00 96.19 210 PHE A C 1
ATOM 1648 O O . PHE A 1 210 ? -7.044 -4.917 6.946 1.00 96.19 210 PHE A O 1
ATOM 1655 N N . TYR A 1 211 ? -8.546 -6.422 6.250 1.00 97.44 211 TYR A N 1
ATOM 1656 C CA . TYR A 1 211 ? -9.623 -5.932 7.098 1.00 97.44 211 TYR A CA 1
ATOM 1657 C C . TYR A 1 211 ? -10.656 -7.016 7.359 1.00 97.44 211 TYR A C 1
ATOM 1659 O O . TYR A 1 211 ? -10.720 -8.006 6.638 1.00 97.44 211 TYR A O 1
ATOM 1667 N N . ASP A 1 212 ? -11.497 -6.776 8.356 1.00 96.94 212 ASP A N 1
ATOM 1668 C CA . ASP A 1 212 ? -12.590 -7.660 8.734 1.00 96.94 212 ASP A CA 1
ATOM 1669 C C . ASP A 1 212 ? -13.596 -7.792 7.572 1.00 96.94 212 ASP A C 1
ATOM 1671 O O . ASP A 1 212 ? -14.237 -6.790 7.213 1.00 96.94 212 ASP A O 1
ATOM 1675 N N . PRO A 1 213 ? -13.720 -8.975 6.935 1.00 95.25 213 PRO A N 1
ATOM 1676 C CA . PRO A 1 213 ? -14.573 -9.153 5.761 1.00 95.25 213 PRO A CA 1
ATOM 1677 C C . PRO A 1 213 ? -16.052 -8.875 6.060 1.00 95.25 213 PRO A C 1
ATOM 1679 O O . PRO A 1 213 ? -16.755 -8.363 5.187 1.00 95.25 213 PRO A O 1
ATOM 1682 N N . ASP A 1 214 ? -16.493 -9.068 7.305 1.00 95.50 214 ASP A N 1
ATOM 1683 C CA . ASP A 1 214 ? -17.874 -8.806 7.734 1.00 95.50 214 ASP A CA 1
ATOM 1684 C C . ASP A 1 214 ? -18.207 -7.303 7.724 1.00 95.50 214 ASP A C 1
ATOM 1686 O O . ASP A 1 214 ? -19.364 -6.887 7.658 1.00 95.50 214 ASP A O 1
ATOM 1690 N N . LEU A 1 215 ? -17.179 -6.448 7.702 1.00 95.38 215 LEU A N 1
ATOM 1691 C CA . LEU A 1 215 ? -17.313 -4.998 7.595 1.00 95.38 215 LEU A CA 1
ATOM 1692 C C . LEU A 1 215 ? -17.187 -4.491 6.151 1.00 95.38 215 LEU A C 1
ATOM 1694 O O . LEU A 1 215 ? -17.100 -3.276 5.940 1.00 95.38 215 LEU A O 1
ATOM 1698 N N . ALA A 1 216 ? -17.219 -5.363 5.134 1.00 91.75 216 ALA A N 1
ATOM 1699 C CA . ALA A 1 216 ? -17.097 -4.973 3.724 1.00 91.75 216 ALA A CA 1
ATOM 1700 C C . ALA A 1 216 ? -18.098 -3.875 3.307 1.00 91.75 216 ALA A C 1
ATOM 1702 O O . ALA A 1 216 ? -17.729 -2.945 2.577 1.00 91.75 216 ALA A O 1
ATOM 1703 N N . GLY A 1 217 ? -19.322 -3.891 3.854 1.00 93.50 217 GLY A N 1
ATOM 1704 C CA . GLY A 1 217 ? -20.342 -2.853 3.639 1.00 93.50 217 GLY A CA 1
ATOM 1705 C C . GLY A 1 217 ? -19.916 -1.444 4.086 1.00 93.50 217 GLY A C 1
ATOM 1706 O O . GLY A 1 217 ? -20.446 -0.434 3.612 1.00 93.50 217 GLY A O 1
ATOM 1707 N N . ARG A 1 218 ? -18.900 -1.328 4.952 1.00 95.38 218 ARG A N 1
ATOM 1708 C CA . ARG A 1 218 ? -18.303 -0.050 5.373 1.00 95.38 218 ARG A CA 1
ATOM 1709 C C . ARG A 1 218 ? -17.173 0.437 4.472 1.00 95.38 218 ARG A C 1
ATOM 1711 O O . ARG A 1 218 ? -16.700 1.560 4.645 1.00 95.38 218 ARG A O 1
ATOM 1718 N N . SER A 1 219 ? -16.777 -0.373 3.493 1.00 96.06 219 SER A N 1
ATOM 1719 C CA . SER A 1 219 ? -15.660 -0.121 2.580 1.00 96.06 219 SER A CA 1
ATOM 1720 C C . SER A 1 219 ? -14.316 0.166 3.285 1.00 96.06 219 SER A C 1
ATOM 1722 O O . SER A 1 219 ? -13.632 1.121 2.896 1.00 96.06 219 SER A O 1
ATOM 1724 N N . PRO A 1 220 ? -13.888 -0.646 4.273 1.00 95.94 220 PRO A N 1
ATOM 1725 C CA . PRO A 1 220 ? -12.652 -0.436 5.041 1.00 95.94 220 PRO A CA 1
ATOM 1726 C C . PRO A 1 220 ? -11.407 -0.309 4.152 1.00 95.94 220 PRO A C 1
ATOM 1728 O O . PRO A 1 220 ? -10.621 0.617 4.323 1.00 95.94 220 PRO A O 1
ATOM 1731 N N . GLY A 1 221 ? -11.272 -1.124 3.100 1.00 94.75 221 GLY A N 1
ATOM 1732 C CA . GLY A 1 221 ? -10.154 -0.993 2.155 1.00 94.75 221 GLY A CA 1
ATOM 1733 C C . GLY A 1 221 ? -10.107 0.351 1.408 1.00 94.75 221 GLY A C 1
ATOM 1734 O O . GLY A 1 221 ? -9.030 0.820 1.040 1.00 94.75 221 GLY A O 1
ATOM 1735 N N . THR A 1 222 ? -11.262 0.997 1.200 1.00 96.44 222 THR A N 1
ATOM 1736 C CA . THR A 1 222 ? -11.336 2.361 0.646 1.00 96.44 222 THR A CA 1
ATOM 1737 C C . THR A 1 222 ? -10.960 3.384 1.703 1.00 96.44 222 THR A C 1
ATOM 1739 O O . THR A 1 222 ? -10.187 4.295 1.418 1.00 96.44 222 THR A O 1
ATOM 1742 N N . PHE A 1 223 ? -11.499 3.215 2.909 1.00 97.62 223 PHE A N 1
ATOM 1743 C CA . PHE A 1 223 ? -11.219 4.058 4.059 1.00 97.62 223 PHE A CA 1
ATOM 1744 C C . PHE A 1 223 ? -9.718 4.115 4.375 1.00 97.62 223 PHE A C 1
ATOM 1746 O O . PHE A 1 223 ? -9.186 5.213 4.470 1.00 97.62 223 PHE A O 1
ATOM 1753 N N . VAL A 1 224 ? -9.017 2.977 4.410 1.00 97.50 224 VAL A N 1
ATOM 1754 C CA . VAL A 1 224 ? -7.563 2.923 4.643 1.00 97.50 224 VAL A CA 1
ATOM 1755 C C . VAL A 1 224 ? -6.800 3.756 3.609 1.00 97.50 224 VAL A C 1
ATOM 1757 O O . VAL A 1 224 ? -5.894 4.498 3.969 1.00 97.50 224 VAL A O 1
ATOM 1760 N N . VAL A 1 225 ? -7.176 3.717 2.325 1.00 97.31 225 VAL A N 1
ATOM 1761 C CA . VAL A 1 225 ? -6.527 4.561 1.299 1.00 97.31 225 VAL A CA 1
ATOM 1762 C C . VAL A 1 225 ? -6.796 6.048 1.541 1.00 97.31 225 VAL A C 1
ATOM 1764 O O . VAL A 1 225 ? -5.882 6.859 1.444 1.00 97.31 225 VAL A O 1
ATOM 1767 N N . LEU A 1 226 ? -8.032 6.417 1.888 1.00 97.25 226 LEU A N 1
ATOM 1768 C CA . LEU A 1 226 ? -8.359 7.801 2.247 1.00 97.25 226 LEU A CA 1
ATOM 1769 C C . LEU A 1 226 ? -7.588 8.249 3.494 1.00 97.25 226 LEU A C 1
ATOM 1771 O O . LEU A 1 226 ? -7.169 9.401 3.576 1.00 97.25 226 LEU A O 1
ATOM 1775 N N . TRP A 1 227 ? -7.366 7.334 4.439 1.00 97.38 227 TRP A N 1
ATOM 1776 C CA . TRP A 1 227 ? -6.598 7.603 5.645 1.00 97.38 227 TRP A CA 1
ATOM 1777 C C . TRP A 1 227 ? -5.139 7.894 5.304 1.00 97.38 227 TRP A C 1
ATOM 1779 O O . TRP A 1 227 ? -4.607 8.869 5.819 1.00 97.38 227 TRP A O 1
ATOM 1789 N N . HIS A 1 228 ? -4.532 7.171 4.356 1.00 97.69 228 HIS A N 1
ATOM 1790 C CA . HIS A 1 228 ? -3.186 7.499 3.870 1.00 97.69 228 HIS A CA 1
ATOM 1791 C C . HIS A 1 228 ? -3.108 8.912 3.296 1.00 97.69 228 HIS A C 1
ATOM 1793 O O . HIS A 1 228 ? -2.123 9.598 3.529 1.00 97.69 228 HIS A O 1
ATOM 1799 N N . VAL A 1 229 ? -4.138 9.371 2.577 1.00 96.94 229 VAL A N 1
ATOM 1800 C CA . VAL A 1 229 ? -4.157 10.742 2.041 1.00 96.94 229 VAL A CA 1
ATOM 1801 C C . VAL A 1 229 ? -4.180 11.772 3.169 1.00 96.94 229 VAL A C 1
ATOM 1803 O O . VAL A 1 229 ? -3.409 12.728 3.136 1.00 96.94 229 VAL A O 1
ATOM 1806 N N . VAL A 1 230 ? -5.035 11.577 4.179 1.00 95.56 230 VAL A N 1
ATOM 1807 C CA . VAL A 1 230 ? -5.084 12.473 5.348 1.00 95.56 230 VAL A CA 1
ATOM 1808 C C . VAL A 1 230 ? -3.766 12.429 6.116 1.00 95.56 230 VAL A C 1
ATOM 1810 O O . VAL A 1 230 ? -3.203 13.476 6.415 1.00 95.56 230 VAL A O 1
ATOM 1813 N N . ARG A 1 231 ? -3.230 11.232 6.360 1.00 95.12 231 ARG A N 1
ATOM 1814 C CA . ARG A 1 231 ? -1.979 11.031 7.089 1.00 95.12 231 ARG A CA 1
ATOM 1815 C C . ARG A 1 231 ? -0.779 11.635 6.361 1.00 95.12 231 ARG A C 1
ATOM 1817 O O . ARG A 1 231 ? 0.042 12.292 6.989 1.00 95.12 231 ARG A O 1
ATOM 1824 N N . ALA A 1 232 ? -0.686 11.460 5.045 1.00 95.69 232 ALA A N 1
ATOM 1825 C CA . ALA A 1 232 ? 0.355 12.083 4.234 1.00 95.69 232 ALA A CA 1
ATOM 1826 C C . ALA A 1 232 ? 0.258 13.615 4.296 1.00 95.69 232 ALA A C 1
ATOM 1828 O O . ALA A 1 232 ? 1.275 14.278 4.474 1.00 95.69 232 ALA A O 1
ATOM 1829 N N . ALA A 1 233 ? -0.957 14.178 4.254 1.00 93.94 233 ALA A N 1
ATOM 1830 C CA . ALA A 1 233 ? -1.158 15.618 4.409 1.00 93.94 233 ALA A CA 1
ATOM 1831 C C . ALA A 1 233 ? -0.711 16.129 5.792 1.00 93.94 233 ALA A C 1
ATOM 1833 O O . ALA A 1 233 ? -0.038 17.155 5.865 1.00 93.94 233 ALA A O 1
ATOM 1834 N N . GLU A 1 234 ? -1.038 15.411 6.873 1.00 92.69 234 GLU A N 1
ATOM 1835 C CA . GLU A 1 234 ? -0.591 15.729 8.242 1.00 92.69 234 GLU A CA 1
ATOM 1836 C C . GLU A 1 234 ? 0.939 15.705 8.377 1.00 92.69 234 GLU A C 1
ATOM 1838 O O . GLU A 1 234 ? 1.514 16.538 9.075 1.00 92.69 234 GLU A O 1
ATOM 1843 N N . LEU A 1 235 ? 1.599 14.772 7.685 1.00 92.38 235 LEU A N 1
ATOM 1844 C CA . LEU A 1 235 ? 3.057 14.630 7.669 1.00 92.38 235 LEU A CA 1
ATOM 1845 C C . LEU A 1 235 ? 3.756 15.597 6.695 1.00 92.38 235 LEU A C 1
ATOM 1847 O O . LEU A 1 235 ? 4.982 15.656 6.674 1.00 92.38 235 LEU A O 1
ATOM 1851 N N . GLY A 1 236 ? 3.006 16.354 5.887 1.00 93.94 236 GLY A N 1
ATOM 1852 C CA . GLY A 1 236 ? 3.564 17.225 4.849 1.00 93.94 236 GLY A CA 1
ATOM 1853 C C . GLY A 1 236 ? 4.152 16.472 3.649 1.00 93.94 236 GLY A C 1
ATOM 1854 O O . GLY A 1 236 ? 4.972 17.031 2.924 1.00 93.94 236 GLY A O 1
ATOM 1855 N N . LEU A 1 237 ? 3.741 15.220 3.435 1.00 95.44 237 LEU A N 1
ATOM 1856 C CA . LEU A 1 237 ? 4.203 14.376 2.338 1.00 95.44 237 LEU A CA 1
ATOM 1857 C C . LEU A 1 237 ? 3.352 14.617 1.076 1.00 95.44 237 LEU A C 1
ATOM 1859 O O . LEU A 1 237 ? 2.118 14.565 1.146 1.00 95.44 237 LEU A O 1
ATOM 1863 N N . PRO A 1 238 ? 3.973 14.881 -0.088 1.00 96.56 238 PRO A N 1
ATOM 1864 C CA . PRO A 1 238 ? 3.243 15.238 -1.301 1.00 96.56 238 PRO A CA 1
ATOM 1865 C C . PRO A 1 238 ? 2.495 14.073 -1.959 1.00 96.56 238 PRO A C 1
ATOM 1867 O O . PRO A 1 238 ? 1.534 14.339 -2.691 1.00 96.56 238 PRO A O 1
ATOM 1870 N N . TYR A 1 239 ? 2.888 12.816 -1.717 1.00 98.12 239 TYR A N 1
ATOM 1871 C CA . TYR A 1 239 ? 2.355 11.674 -2.461 1.00 98.12 239 TYR A CA 1
ATOM 1872 C C . TYR A 1 239 ? 1.857 10.511 -1.594 1.00 98.12 239 TYR A C 1
ATOM 1874 O O . TYR A 1 239 ? 2.357 10.225 -0.509 1.00 98.12 239 TYR A O 1
ATOM 1882 N N . VAL A 1 240 ? 0.872 9.786 -2.128 1.00 98.31 240 VAL A N 1
ATOM 1883 C CA . VAL A 1 240 ? 0.526 8.425 -1.688 1.00 98.31 240 VAL A CA 1
ATOM 1884 C C . VAL A 1 240 ? 0.696 7.480 -2.871 1.00 98.31 240 VAL A C 1
ATOM 1886 O O . VAL A 1 240 ? -0.021 7.601 -3.866 1.00 98.31 240 VAL A O 1
ATOM 1889 N N . TYR A 1 241 ? 1.620 6.530 -2.770 1.00 97.81 241 TYR A N 1
ATOM 1890 C CA . TYR A 1 241 ? 1.874 5.523 -3.796 1.00 97.81 241 TYR A CA 1
ATOM 1891 C C . TYR A 1 241 ? 0.889 4.354 -3.651 1.00 97.81 241 TYR A C 1
ATOM 1893 O O . TYR A 1 241 ? 0.797 3.726 -2.597 1.00 97.81 241 TYR A O 1
ATOM 1901 N N . LEU A 1 242 ? 0.134 4.052 -4.716 1.00 95.69 242 LEU A N 1
ATOM 1902 C CA . LEU A 1 242 ? -0.960 3.064 -4.688 1.00 95.69 242 LEU A CA 1
ATOM 1903 C C . LEU A 1 242 ? -0.620 1.723 -5.357 1.00 95.69 242 LEU A C 1
ATOM 1905 O O . LEU A 1 242 ? -1.517 0.916 -5.634 1.00 95.69 242 LEU A O 1
ATOM 1909 N N . GLY A 1 243 ? 0.652 1.457 -5.639 1.00 94.75 243 GLY A N 1
ATOM 1910 C CA . GLY A 1 243 ? 1.030 0.248 -6.363 1.00 94.75 243 GLY A CA 1
ATOM 1911 C C . GLY A 1 243 ? 0.916 0.416 -7.876 1.00 94.75 243 GLY A C 1
ATOM 1912 O O . GLY A 1 243 ? 1.115 1.512 -8.410 1.00 94.75 243 GLY A O 1
ATOM 1913 N N . TYR A 1 244 ? 0.581 -0.689 -8.538 1.00 95.12 244 TYR A N 1
ATOM 1914 C CA . TYR A 1 244 ? 0.258 -0.738 -9.960 1.00 95.12 244 TYR A CA 1
ATOM 1915 C C . TYR A 1 244 ? -1.254 -0.633 -10.180 1.00 95.12 244 TYR A C 1
ATOM 1917 O O . TYR A 1 244 ? -2.051 -1.256 -9.469 1.00 95.12 244 TYR A O 1
ATOM 1925 N N . TRP A 1 245 ? -1.649 0.168 -11.158 1.00 95.62 245 TRP A N 1
ATOM 1926 C CA . TRP A 1 245 ? -2.969 0.167 -11.767 1.00 95.62 245 TRP A CA 1
ATOM 1927 C C . TRP A 1 245 ? -2.899 -0.671 -13.042 1.00 95.62 245 TRP A C 1
ATOM 1929 O O . TRP A 1 245 ? -1.963 -0.529 -13.822 1.00 95.62 245 TRP A O 1
ATOM 1939 N N . ILE A 1 246 ? -3.873 -1.564 -13.207 1.00 94.62 246 ILE A N 1
ATOM 1940 C CA . ILE A 1 246 ? -4.025 -2.428 -14.378 1.00 94.62 246 ILE A CA 1
ATOM 1941 C C . ILE A 1 246 ? -5.479 -2.252 -14.825 1.00 94.62 246 ILE A C 1
ATOM 1943 O O . ILE A 1 246 ? -6.362 -2.780 -14.139 1.00 94.62 246 ILE A O 1
ATOM 1947 N N . PRO A 1 247 ? -5.752 -1.480 -15.894 1.00 90.88 247 PRO A N 1
ATOM 1948 C CA . PRO A 1 247 ? -7.119 -1.163 -16.314 1.00 90.88 247 PRO A CA 1
ATOM 1949 C C . PRO A 1 247 ? -7.963 -2.416 -16.563 1.00 90.88 247 PRO A C 1
ATOM 1951 O O . PRO A 1 247 ? -9.119 -2.484 -16.157 1.00 90.88 247 PRO A O 1
ATOM 1954 N N . GLN A 1 248 ? -7.348 -3.452 -17.136 1.00 91.94 248 GLN A N 1
ATOM 1955 C CA . GLN A 1 248 ? -8.015 -4.696 -17.521 1.00 91.94 248 GLN A CA 1
ATOM 1956 C C . GLN A 1 248 ? -8.259 -5.660 -16.344 1.00 91.94 248 GLN A C 1
ATOM 1958 O O . GLN A 1 248 ? -8.844 -6.721 -16.530 1.00 91.94 248 GLN A O 1
ATOM 1963 N N . CYS A 1 249 ? -7.805 -5.331 -15.130 1.00 89.62 249 CYS A N 1
ATOM 1964 C CA . CYS A 1 249 ? -7.954 -6.190 -13.958 1.00 89.62 249 CYS A CA 1
ATOM 1965 C C . CYS A 1 249 ? -8.863 -5.506 -12.926 1.00 89.62 249 CYS A C 1
ATOM 1967 O O . CYS A 1 249 ? -8.407 -4.574 -12.259 1.00 89.62 249 CYS A O 1
ATOM 1969 N N . PRO A 1 250 ? -10.107 -5.972 -12.692 1.00 85.31 250 PRO A N 1
ATOM 1970 C CA . PRO A 1 250 ? -11.033 -5.342 -11.741 1.00 85.31 250 PRO A CA 1
ATOM 1971 C C . PRO A 1 250 ? -10.450 -5.158 -10.331 1.00 85.31 250 PRO A C 1
ATOM 1973 O O . PRO A 1 250 ? -10.678 -4.136 -9.677 1.00 85.31 250 PRO A O 1
ATOM 1976 N N . LYS A 1 251 ? -9.614 -6.110 -9.884 1.00 85.00 251 LYS A N 1
ATOM 1977 C CA . LYS A 1 251 ? -8.912 -6.051 -8.590 1.00 85.00 251 LYS A CA 1
ATOM 1978 C C . LYS A 1 251 ? -7.949 -4.858 -8.502 1.00 85.00 251 LYS A C 1
ATOM 1980 O O . LYS A 1 251 ? -7.688 -4.393 -7.397 1.00 85.00 251 LYS A O 1
ATOM 1985 N N . MET A 1 252 ? -7.451 -4.340 -9.627 1.00 89.38 252 MET A N 1
ATOM 1986 C CA . MET A 1 252 ? -6.477 -3.240 -9.703 1.00 89.38 252 MET A CA 1
ATOM 1987 C C . MET A 1 252 ? -7.036 -1.953 -10.331 1.00 89.38 252 MET A C 1
ATOM 1989 O O . MET A 1 252 ? -6.555 -0.863 -10.006 1.00 89.38 252 MET A O 1
ATOM 1993 N N . ALA A 1 253 ? -8.077 -2.047 -11.160 1.00 90.06 253 ALA A N 1
ATOM 1994 C CA . ALA A 1 253 ? -8.695 -0.934 -11.876 1.00 90.06 253 ALA A CA 1
ATOM 1995 C C . ALA A 1 253 ? -9.320 0.110 -10.935 1.00 90.06 253 ALA A C 1
ATOM 1997 O O . ALA A 1 253 ? -9.318 1.306 -11.234 1.00 90.06 253 ALA A O 1
ATOM 1998 N N . TYR A 1 254 ? -9.765 -0.308 -9.740 1.00 89.62 254 TYR A N 1
ATOM 1999 C CA . TYR A 1 254 ? -10.416 0.572 -8.760 1.00 89.62 254 TYR A CA 1
ATOM 2000 C C . TYR A 1 254 ? -9.573 1.798 -8.361 1.00 89.62 254 TYR A C 1
ATOM 2002 O O . TYR A 1 254 ? -10.122 2.774 -7.846 1.00 89.62 254 TYR A O 1
ATOM 2010 N N . LYS A 1 255 ? -8.246 1.763 -8.550 1.00 92.88 255 LYS A N 1
ATOM 2011 C CA . LYS A 1 255 ? -7.331 2.857 -8.187 1.00 92.88 255 LYS A CA 1
ATOM 2012 C C . LYS A 1 255 ? -7.575 4.126 -9.009 1.00 92.88 255 LYS A C 1
ATOM 2014 O O . LYS A 1 255 ? -7.384 5.218 -8.482 1.00 92.88 255 LYS A O 1
ATOM 2019 N N . ALA A 1 256 ? -8.105 4.005 -10.228 1.00 93.75 256 ALA A N 1
ATOM 2020 C CA . ALA A 1 256 ? -8.424 5.147 -11.087 1.00 93.75 256 ALA A CA 1
ATOM 2021 C C . ALA A 1 256 ? -9.435 6.126 -10.454 1.00 93.75 256 ALA A C 1
ATOM 2023 O O . ALA A 1 256 ? -9.445 7.310 -10.776 1.00 93.75 256 ALA A O 1
ATOM 2024 N N . ARG A 1 257 ? -10.262 5.682 -9.498 1.00 94.06 257 ARG A N 1
ATOM 2025 C CA . ARG A 1 257 ? -11.269 6.547 -8.857 1.00 94.06 257 ARG A CA 1
ATOM 2026 C C . ARG A 1 257 ? -10.691 7.559 -7.851 1.00 94.06 257 ARG A C 1
ATOM 2028 O O . ARG A 1 257 ? -11.411 8.462 -7.427 1.00 94.06 257 ARG A O 1
ATOM 2035 N N . TYR A 1 258 ? -9.433 7.413 -7.420 1.00 94.88 258 TYR A N 1
ATOM 2036 C CA . TYR A 1 258 ? -8.789 8.336 -6.472 1.00 94.88 258 TYR A CA 1
ATOM 2037 C C . TYR A 1 258 ? -8.217 9.545 -7.213 1.00 94.88 258 TYR A C 1
ATOM 2039 O O . TYR A 1 258 ? -7.025 9.605 -7.488 1.00 94.88 258 TYR A O 1
ATOM 2047 N N . ARG A 1 259 ? -9.088 10.489 -7.580 1.00 92.12 259 ARG A N 1
ATOM 2048 C CA . ARG A 1 259 ? -8.732 11.621 -8.445 1.00 92.12 259 ARG A CA 1
ATOM 2049 C C . ARG A 1 259 ? -8.285 12.877 -7.669 1.00 92.12 259 ARG A C 1
ATOM 2051 O O . ARG A 1 259 ? -8.835 13.163 -6.600 1.00 92.12 259 ARG A O 1
ATOM 2058 N N . PRO A 1 260 ? -7.392 13.697 -8.258 1.00 94.00 260 PRO A N 1
ATOM 2059 C CA . PRO A 1 260 ? -6.522 13.368 -9.393 1.00 94.00 260 PRO A CA 1
ATOM 2060 C C . PRO A 1 260 ? -5.563 12.221 -9.039 1.00 94.00 260 PRO A C 1
ATOM 2062 O O . PRO A 1 260 ? -5.205 12.055 -7.876 1.00 94.00 260 PRO A O 1
ATOM 2065 N N . LEU A 1 261 ? -5.188 11.435 -10.047 1.00 96.25 261 LEU A N 1
ATOM 2066 C CA . LEU A 1 261 ? -4.219 10.346 -9.944 1.00 96.25 261 LEU A CA 1
ATOM 2067 C C . LEU A 1 261 ? -3.134 10.602 -10.986 1.00 96.25 261 LEU A C 1
ATOM 2069 O O . LEU A 1 261 ? -3.462 11.041 -12.084 1.00 96.25 261 LEU A O 1
ATOM 2073 N N . GLU A 1 262 ? -1.880 10.337 -10.653 1.00 97.38 262 GLU A N 1
ATOM 2074 C CA . GLU A 1 262 ? -0.757 10.388 -11.588 1.00 97.38 262 GLU A CA 1
ATOM 2075 C C . GLU A 1 262 ? -0.318 8.962 -11.928 1.00 97.38 262 GLU A C 1
ATOM 2077 O O . GLU A 1 262 ? -0.340 8.083 -11.058 1.00 97.38 262 GLU A O 1
ATOM 2082 N N . ARG A 1 263 ? 0.087 8.741 -13.178 1.00 96.50 263 ARG A N 1
ATOM 2083 C CA . ARG A 1 263 ? 0.726 7.513 -13.654 1.00 96.50 263 ARG A CA 1
ATOM 2084 C C . ARG A 1 263 ? 2.178 7.781 -14.035 1.00 96.50 263 ARG A C 1
ATOM 2086 O O . ARG A 1 263 ? 2.502 8.887 -14.458 1.00 96.50 263 ARG A O 1
ATOM 2093 N N . LEU A 1 264 ? 3.036 6.774 -13.909 1.00 95.81 264 LEU A N 1
ATOM 2094 C CA . LEU A 1 264 ? 4.390 6.836 -14.456 1.00 95.81 264 LEU A CA 1
ATOM 2095 C C . LEU A 1 264 ? 4.332 6.497 -15.953 1.00 95.81 264 LEU A C 1
ATOM 2097 O O . LEU A 1 264 ? 3.946 5.386 -16.322 1.00 95.81 264 LEU A O 1
ATOM 2101 N N . GLY A 1 265 ? 4.628 7.479 -16.804 1.00 90.00 265 GLY A N 1
ATOM 2102 C CA . GLY A 1 265 ? 4.626 7.332 -18.258 1.00 90.00 265 GLY A CA 1
ATOM 2103 C C . GLY A 1 265 ? 5.899 6.672 -18.809 1.00 90.00 265 GLY A C 1
ATOM 2104 O O . GLY A 1 265 ? 6.865 6.487 -18.068 1.00 90.00 265 GLY A O 1
ATOM 2105 N N . PRO A 1 266 ? 5.937 6.352 -20.119 1.00 84.25 266 PRO A N 1
ATOM 2106 C CA . PRO A 1 266 ? 7.080 5.689 -20.762 1.00 84.25 266 PRO A CA 1
ATOM 2107 C C . PRO A 1 266 ? 8.414 6.439 -20.637 1.00 84.25 266 PRO A C 1
ATOM 2109 O O . PRO A 1 266 ? 9.468 5.816 -20.652 1.00 84.25 266 PRO A O 1
ATOM 2112 N N . GLY A 1 267 ? 8.379 7.766 -20.491 1.00 86.75 267 GLY A N 1
ATOM 2113 C CA . GLY A 1 267 ? 9.570 8.591 -20.270 1.00 86.75 267 GLY A CA 1
ATOM 2114 C C . GLY A 1 267 ? 10.085 8.606 -18.826 1.00 86.75 267 GLY A C 1
ATOM 2115 O O . GLY A 1 267 ? 10.887 9.473 -18.503 1.00 86.75 267 GLY A O 1
ATOM 2116 N N . GLU A 1 268 ? 9.593 7.724 -17.945 1.00 90.75 268 GLU A N 1
ATOM 2117 C CA . GLU A 1 268 ? 9.864 7.741 -16.494 1.00 90.75 268 GLU A CA 1
ATOM 2118 C C . GLU A 1 268 ? 9.439 9.059 -15.815 1.00 90.75 268 GLU A C 1
ATOM 2120 O O . GLU A 1 268 ? 9.988 9.474 -14.793 1.00 90.75 268 GLU A O 1
ATOM 2125 N N . VAL A 1 269 ? 8.422 9.719 -16.378 1.00 93.75 269 VAL A N 1
ATOM 2126 C CA . VAL A 1 269 ? 7.855 10.968 -15.858 1.00 93.75 269 VAL A CA 1
ATOM 2127 C C . VAL A 1 269 ? 6.454 10.713 -15.320 1.00 93.75 269 VAL A C 1
ATOM 2129 O O . VAL A 1 269 ? 5.638 10.034 -15.943 1.00 93.75 269 VAL A O 1
ATOM 2132 N N . TRP A 1 270 ? 6.174 11.265 -14.142 1.00 95.88 270 TRP A N 1
ATOM 2133 C CA . TRP A 1 270 ? 4.842 11.243 -13.551 1.00 95.88 270 TRP A CA 1
ATOM 2134 C C . TRP A 1 270 ? 3.933 12.255 -14.246 1.00 95.88 270 TRP A C 1
ATOM 2136 O O . TRP A 1 270 ? 4.212 13.453 -14.244 1.00 95.88 270 TRP A O 1
ATOM 2146 N N . GLU A 1 271 ? 2.823 11.773 -14.791 1.00 95.69 271 GLU A N 1
ATOM 2147 C CA . GLU A 1 271 ? 1.849 12.576 -15.527 1.00 95.69 271 GLU A CA 1
ATOM 2148 C C . GLU A 1 271 ? 0.416 12.279 -15.063 1.00 95.69 271 GLU A C 1
ATOM 2150 O O . GLU A 1 271 ? 0.158 11.197 -14.523 1.00 95.69 271 GLU A O 1
ATOM 2155 N N . PRO A 1 272 ? -0.537 13.215 -15.223 1.00 95.00 272 PRO A N 1
ATOM 2156 C CA . PRO A 1 272 ? -1.933 12.960 -14.895 1.00 95.00 272 PRO A CA 1
ATOM 2157 C C . PRO A 1 272 ? -2.464 11.706 -15.601 1.00 95.00 272 PRO A C 1
ATOM 2159 O O . PRO A 1 272 ? -2.291 11.514 -16.803 1.00 95.00 272 PRO A O 1
ATOM 2162 N N . LEU A 1 273 ? -3.134 10.836 -14.845 1.00 92.06 273 LEU A N 1
ATOM 2163 C CA . LEU A 1 273 ? -3.950 9.781 -15.426 1.00 92.06 273 LEU A CA 1
ATOM 2164 C C . LEU A 1 273 ? -5.262 10.421 -15.875 1.00 92.06 273 LEU A C 1
ATOM 2166 O O . LEU A 1 273 ? -6.153 10.645 -15.045 1.00 92.06 273 LEU A O 1
ATOM 2170 N N . GLU A 1 274 ? -5.367 10.693 -17.171 1.00 83.94 274 GLU A N 1
ATOM 2171 C CA . GLU A 1 274 ? -6.605 11.167 -17.778 1.00 83.94 274 GLU A CA 1
ATOM 2172 C C . GLU A 1 274 ? -7.750 10.166 -17.537 1.00 83.94 274 GLU A C 1
ATOM 2174 O O . GLU A 1 274 ? -7.518 8.959 -17.369 1.00 83.94 274 GLU A O 1
ATOM 2179 N N . PRO A 1 275 ? -9.002 10.636 -17.426 1.00 63.88 275 PRO A N 1
ATOM 2180 C CA . PRO A 1 275 ? -10.139 9.741 -17.528 1.00 63.88 275 PRO A CA 1
ATOM 2181 C C . PRO A 1 275 ? -10.065 9.071 -18.902 1.00 63.88 275 PRO A C 1
ATOM 2183 O O . PRO A 1 275 ? -9.969 9.772 -19.905 1.00 63.88 275 PRO A O 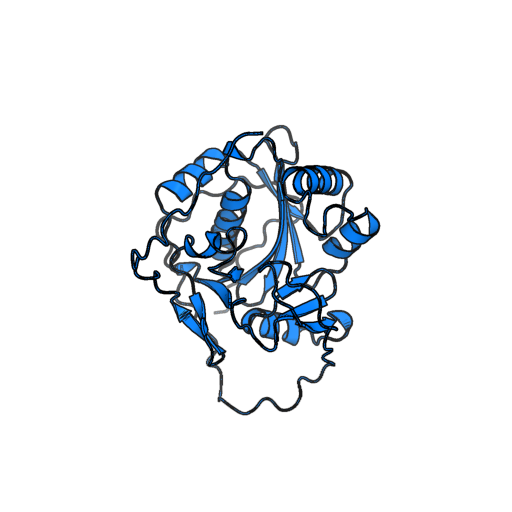1
ATOM 2186 N N . GLU A 1 276 ? -10.104 7.739 -18.960 1.00 58.34 276 GLU A N 1
ATOM 2187 C CA . GLU A 1 276 ? -10.436 7.071 -20.219 1.00 58.34 276 GLU A CA 1
ATOM 2188 C C . GLU A 1 276 ? -11.755 7.693 -20.695 1.00 58.34 276 GLU A C 1
ATOM 2190 O O . GLU A 1 276 ? -12.738 7.714 -19.943 1.00 58.34 276 GLU A O 1
ATOM 2195 N N . ALA A 1 277 ? -11.746 8.301 -21.886 1.00 34.38 277 ALA A N 1
ATOM 2196 C CA . ALA A 1 277 ? -12.983 8.668 -22.551 1.00 34.38 277 ALA A CA 1
ATOM 2197 C C . ALA A 1 277 ? -13.819 7.391 -22.603 1.00 34.38 277 ALA A C 1
ATOM 2199 O O . ALA A 1 277 ? -13.303 6.327 -22.946 1.00 34.38 277 ALA A O 1
ATOM 2200 N N . ALA A 1 278 ? -15.067 7.467 -22.156 1.00 33.75 278 ALA A N 1
ATOM 2201 C CA . ALA A 1 278 ? -15.978 6.342 -22.231 1.00 33.75 278 ALA A CA 1
ATOM 2202 C C . ALA A 1 278 ? -16.306 6.088 -23.709 1.00 33.75 278 ALA A C 1
ATOM 2204 O O . ALA A 1 278 ? -17.357 6.503 -24.188 1.00 33.75 278 ALA A O 1
ATOM 2205 N N . ASP A 1 279 ? -15.398 5.442 -24.438 1.00 29.09 279 ASP A N 1
ATOM 2206 C CA . ASP A 1 279 ? -15.700 4.874 -25.741 1.00 29.09 279 ASP A CA 1
ATOM 2207 C C . ASP A 1 279 ? -16.592 3.666 -25.480 1.00 29.09 279 ASP A C 1
ATOM 2209 O O . ASP A 1 279 ? -16.154 2.604 -25.032 1.00 29.09 279 ASP A O 1
ATOM 2213 N N . GLY A 1 280 ? -17.889 3.890 -25.683 1.00 31.56 280 GLY A N 1
ATOM 2214 C CA . GLY A 1 280 ? -18.975 2.935 -25.521 1.00 31.56 280 GLY A CA 1
ATOM 2215 C C . GLY A 1 280 ? -18.943 1.803 -26.542 1.00 31.56 280 GLY A C 1
ATOM 2216 O O . GLY A 1 280 ? -19.943 1.556 -27.206 1.00 31.56 280 GLY A O 1
ATOM 2217 N N . THR A 1 281 ? -17.832 1.075 -26.633 1.00 27.86 281 THR A N 1
ATOM 2218 C CA . THR A 1 281 ? -17.836 -0.245 -27.265 1.00 27.86 281 THR A CA 1
ATOM 2219 C C . THR A 1 281 ? -18.179 -1.261 -26.187 1.00 27.86 281 THR A C 1
ATOM 2221 O O . THR A 1 281 ? -17.321 -1.882 -25.562 1.00 27.86 281 THR A O 1
ATOM 2224 N N . VAL A 1 282 ? -19.481 -1.370 -25.925 1.00 30.52 282 VAL A N 1
ATOM 2225 C CA . VAL A 1 282 ? -20.067 -2.568 -25.332 1.00 30.52 282 VAL A CA 1
ATOM 2226 C C . VAL A 1 282 ? -19.746 -3.696 -26.308 1.00 30.52 282 VAL A C 1
ATOM 2228 O O . VAL A 1 282 ? -20.352 -3.782 -27.372 1.00 30.52 282 VAL A O 1
ATOM 2231 N N . CYS A 1 283 ? -18.750 -4.524 -25.992 1.00 28.06 283 CYS A N 1
ATOM 2232 C CA . CYS A 1 283 ? -18.661 -5.831 -26.625 1.00 28.06 283 CYS A CA 1
ATOM 2233 C C . CYS A 1 283 ? -19.918 -6.589 -26.209 1.00 28.06 283 CYS A C 1
ATOM 2235 O O . CYS A 1 283 ? -20.154 -6.804 -25.018 1.00 28.06 283 CYS A O 1
ATOM 2237 N N . ALA A 1 284 ? -20.740 -6.860 -27.217 1.00 28.22 284 ALA A N 1
ATOM 2238 C CA . ALA A 1 284 ? -22.021 -7.516 -27.128 1.00 28.22 284 ALA A CA 1
ATOM 2239 C C . ALA A 1 284 ? -21.940 -8.833 -26.350 1.00 28.22 284 ALA A C 1
ATOM 2241 O O . ALA A 1 284 ? -20.938 -9.550 -26.374 1.00 28.22 284 ALA A O 1
ATOM 2242 N N . GLU A 1 285 ? -23.035 -9.103 -25.655 1.00 31.91 285 GLU A N 1
ATOM 2243 C CA . GLU A 1 285 ? -23.388 -10.396 -25.101 1.00 31.91 285 GLU A CA 1
ATOM 2244 C C . GLU A 1 285 ? -23.493 -11.428 -26.236 1.00 31.91 285 GLU A C 1
ATOM 2246 O O . GLU A 1 285 ? -24.336 -11.275 -27.109 1.00 31.91 285 GLU A O 1
ATOM 2251 N N . ASP A 1 286 ? -22.684 -12.483 -26.172 1.00 31.03 286 ASP A N 1
ATOM 2252 C CA . ASP A 1 286 ? -22.921 -13.789 -26.800 1.00 31.03 286 ASP A CA 1
ATOM 2253 C C . ASP A 1 286 ? -22.441 -14.841 -25.780 1.00 31.03 286 ASP A C 1
ATOM 2255 O O . ASP A 1 286 ? -21.325 -14.746 -25.274 1.00 31.03 286 ASP A O 1
ATOM 2259 N N . GLY A 1 287 ? -23.185 -15.858 -25.362 1.00 27.06 287 GLY A N 1
ATOM 2260 C CA . GLY A 1 287 ? -24.560 -16.221 -25.632 1.00 27.06 287 GLY A CA 1
ATOM 2261 C C . GLY A 1 287 ? -25.079 -17.072 -24.469 1.00 27.06 287 GLY A C 1
ATOM 2262 O O . GLY A 1 287 ? -24.324 -17.746 -23.762 1.00 27.06 287 GLY A O 1
ATOM 2263 N N . ARG A 1 288 ? -26.393 -17.007 -24.260 1.00 30.25 288 ARG A N 1
ATOM 2264 C CA . ARG A 1 288 ? -27.144 -18.115 -23.667 1.00 30.25 288 ARG A CA 1
ATOM 2265 C C . ARG A 1 288 ? -27.103 -19.279 -24.654 1.00 30.25 288 ARG A C 1
ATOM 2267 O O . ARG A 1 288 ? -27.158 -19.010 -25.844 1.00 30.25 288 ARG A O 1
ATOM 2274 N N . ASP A 1 289 ? -27.004 -20.495 -24.121 1.00 30.73 289 ASP A N 1
ATOM 2275 C CA . ASP A 1 289 ? -27.535 -21.788 -24.605 1.00 30.73 289 ASP A CA 1
ATOM 2276 C C . ASP A 1 289 ? -26.726 -22.887 -23.883 1.00 30.73 289 ASP A C 1
ATOM 2278 O O . ASP A 1 289 ? -25.506 -22.795 -23.818 1.00 30.73 289 ASP A O 1
ATOM 2282 N N . GLY A 1 290 ? -27.245 -23.939 -23.251 1.00 26.88 290 GLY A N 1
ATOM 2283 C CA . GLY A 1 290 ? -28.576 -24.475 -22.962 1.00 26.88 290 GLY A CA 1
ATOM 2284 C C . GLY A 1 290 ? -28.373 -25.536 -21.852 1.00 26.88 290 GLY A C 1
ATOM 2285 O O . GLY A 1 290 ? -27.272 -26.049 -21.680 1.00 26.88 290 GLY A O 1
ATOM 2286 N N . ALA A 1 291 ? -29.301 -25.687 -20.908 1.00 25.22 291 ALA A N 1
ATOM 2287 C CA . ALA A 1 291 ? -30.225 -26.828 -20.854 1.00 25.22 291 ALA A CA 1
ATOM 2288 C C . ALA A 1 291 ? -29.540 -28.214 -20.920 1.00 25.22 291 ALA A C 1
ATOM 2290 O O . ALA A 1 291 ? -29.083 -28.638 -21.980 1.00 25.22 291 ALA A O 1
ATOM 2291 N N . GLY A 1 292 ? -29.549 -28.915 -19.780 1.00 30.44 292 GLY A N 1
ATOM 2292 C CA . GLY A 1 292 ? -29.076 -30.288 -19.587 1.00 30.44 292 GLY A CA 1
ATOM 2293 C C . GLY A 1 292 ? -28.892 -30.590 -18.111 1.00 30.44 292 GLY A C 1
ATOM 2294 O O . GLY A 1 292 ? -27.756 -30.392 -17.635 1.00 30.44 292 GLY A O 1
#

Sequence (292 aa):
MKRRPPASAPAGASVRVSAPPRGARVAPYAAPRSSGGGAVSGQGFPLYLTTEAPCPYLPGRRERRVVAFLDDLPPAAFDRLIAQGWRRSGHVLYRPVCRTCASCIPVRIPVARFRWSRTFRRVWKRNAHLRWSEREPRATDEQYALFRRYVGARHAEGGMDGMDWEEYRALVEDAASGTFVGEFREPDGRLVAVTLSDRTADGLSGVYKFYDPDLAGRSPGTFVVLWHVVRAAELGLPYVYLGYWIPQCPKMAYKARYRPLERLGPGEVWEPLEPEAADGTVCAEDGRDGAG

pLDDT: mean 80.76, std 23.37, range [25.17, 98.31]

Radius of gyration: 20.0 Å; chains: 1; bounding box: 56×59×50 Å